Protein AF-0000000065931652 (afdb_homodimer)

Nearest PDB structures (foldseek):
  8pnu-assembly1_H  TM=8.048E-01  e=1.397E-02  Pseudomonas sp. VLB120
  6q58-assembly1_A  TM=4.536E-01  e=4.094E+00  Streptomyces lividans 1326
  6qvh-assembly1_A  TM=4.279E-01  e=5.024E+00  Streptomyces lividans 1326
  8pnu-assembly1_H  TM=8.039E-01  e=1.164E-02  Pseudomonas sp. VLB120

Secondary structure (DSSP, 8-state):
-HHHHHHHHHHHHHHHHHHHHHGGGSSSHHHHHHHHHHHHHHHHHHHHHHHHGGG----HHHHHHHHHHHHHHHHHHHHHHHHHHHHT--TTT-HHHHTT----HHHHHHHHHHHHHHHHHHHHHHHHHHHHHH-/-HHHHHHHHHHHHHHHHHHHHHGGGSSSHHHHHHHHHHHHHHHHHHHHHHHHGGG----HHHHHHHHHHHHHHHHHHHHHHHHHHHHT--TTT-HHHHTT----HHHHHHHHHHHHHHHHHHHHHHHHHHHHHH-

Organism: Ectopseudomonas oleovorans (NCBI:txid301)

Structure (mmCIF, N/CA/C/O backbone):
data_AF-0000000065931652-model_v1
#
loop_
_entity.id
_entity.type
_entity.pdbx_description
1 polymer 'Hydroxylaminobenzene mutase HabA'
#
loop_
_atom_site.group_PDB
_atom_site.id
_atom_site.type_symbol
_atom_site.label_atom_id
_atom_site.label_alt_id
_atom_site.label_comp_id
_atom_site.label_asym_id
_atom_site.label_entity_id
_atom_site.label_seq_id
_atom_site.pdbx_PDB_ins_code
_atom_site.Cartn_x
_atom_site.Cartn_y
_atom_site.Cartn_z
_atom_site.occupancy
_atom_site.B_iso_or_equiv
_atom_site.auth_seq_id
_atom_site.auth_comp_id
_atom_site.auth_asym_id
_atom_site.auth_atom_id
_atom_site.pdbx_PDB_model_num
ATOM 1 N N . MET A 1 1 ? -3.543 -16.953 -14.32 1 95.62 1 MET A N 1
ATOM 2 C CA . MET A 1 1 ? -4.133 -16.328 -13.133 1 95.62 1 MET A CA 1
ATOM 3 C C . MET A 1 1 ? -3.066 -15.633 -12.289 1 95.62 1 MET A C 1
ATOM 5 O O . MET A 1 1 ? -3.271 -14.516 -11.828 1 95.62 1 MET A O 1
ATOM 9 N N . GLN A 1 2 ? -1.923 -16.125 -12.281 1 96.19 2 GLN A N 1
ATOM 10 C CA . GLN A 1 2 ? -0.836 -15.562 -11.484 1 96.19 2 GLN A CA 1
ATOM 11 C C . GLN A 1 2 ? -0.458 -14.172 -11.984 1 96.19 2 GLN A C 1
ATOM 13 O O . GLN A 1 2 ? -0.448 -13.211 -11.211 1 96.19 2 GLN A O 1
ATOM 18 N N . THR A 1 3 ? -0.19 -14.039 -13.242 1 96.94 3 THR A N 1
ATOM 19 C CA . THR A 1 3 ? 0.217 -12.766 -13.828 1 96.94 3 THR A CA 1
ATOM 20 C C . THR A 1 3 ? -0.875 -11.711 -13.648 1 96.94 3 THR A C 1
ATOM 22 O O . THR A 1 3 ? -0.582 -10.539 -13.398 1 96.94 3 THR A O 1
ATOM 25 N N . TYR A 1 4 ? -2.094 -12.172 -13.812 1 98 4 TYR A N 1
ATOM 26 C CA . TYR A 1 4 ? -3.209 -11.25 -13.656 1 98 4 TYR A CA 1
ATOM 27 C C . TYR A 1 4 ? -3.322 -10.766 -12.211 1 98 4 TYR A C 1
ATOM 29 O O . TYR A 1 4 ? -3.709 -9.625 -11.961 1 98 4 TYR A O 1
ATOM 37 N N . LEU A 1 5 ? -2.969 -11.617 -11.305 1 98.56 5 LEU A N 1
ATOM 38 C CA . LEU A 1 5 ? -2.947 -11.211 -9.898 1 98.56 5 LEU A CA 1
ATOM 39 C C . LEU A 1 5 ? -1.841 -10.195 -9.648 1 98.56 5 LEU A C 1
ATOM 41 O O . LEU A 1 5 ? -2.064 -9.18 -8.977 1 98.56 5 LEU A O 1
ATOM 45 N N . PHE A 1 6 ? -0.707 -10.438 -10.234 1 98.5 6 PHE A N 1
ATOM 46 C CA . PHE A 1 6 ? 0.376 -9.461 -10.125 1 98.5 6 PHE A CA 1
ATOM 47 C C . PHE A 1 6 ? -0.05 -8.109 -10.688 1 98.5 6 PHE A C 1
ATOM 49 O O . PHE A 1 6 ? 0.075 -7.086 -10.008 1 98.5 6 PHE A O 1
ATOM 56 N N . ALA A 1 7 ? -0.57 -8.133 -11.852 1 98.44 7 ALA A N 1
ATOM 57 C CA . ALA A 1 7 ? -0.933 -6.902 -12.547 1 98.44 7 ALA A CA 1
ATOM 58 C C . ALA A 1 7 ? -2.057 -6.172 -11.82 1 98.44 7 ALA A C 1
ATOM 60 O O . ALA A 1 7 ? -1.999 -4.953 -11.641 1 98.44 7 ALA A O 1
ATOM 61 N N . SER A 1 8 ? -3.041 -6.914 -11.477 1 98.62 8 SER A N 1
ATOM 62 C CA . SER A 1 8 ? -4.168 -6.316 -10.773 1 98.62 8 SER A CA 1
ATOM 63 C C . SER A 1 8 ? -3.732 -5.715 -9.445 1 98.62 8 SER A C 1
ATOM 65 O O . SER A 1 8 ? -4.258 -4.684 -9.016 1 98.62 8 SER A O 1
ATOM 67 N N . GLY A 1 9 ? -2.83 -6.414 -8.758 1 98.75 9 GLY A N 1
ATOM 68 C CA . GLY A 1 9 ? -2.289 -5.883 -7.512 1 98.75 9 GLY A CA 1
ATOM 69 C C . GLY A 1 9 ? -1.531 -4.582 -7.703 1 98.75 9 GLY A C 1
ATOM 70 O O . GLY A 1 9 ? -1.718 -3.635 -6.938 1 98.75 9 GLY A O 1
ATOM 71 N N . LEU A 1 10 ? -0.736 -4.52 -8.703 1 98.62 10 LEU A N 1
ATOM 72 C CA . LEU A 1 10 ? 0.028 -3.311 -8.992 1 98.62 10 LEU A CA 1
ATOM 73 C C . LEU A 1 10 ? -0.897 -2.166 -9.391 1 98.62 10 LEU A C 1
ATOM 75 O O . LEU A 1 10 ? -0.669 -1.017 -9.008 1 98.62 10 LEU A O 1
ATOM 79 N N . VAL A 1 11 ? -1.901 -2.424 -10.133 1 98.69 11 VAL A N 1
ATOM 80 C CA . VAL A 1 11 ? -2.865 -1.402 -10.531 1 98.69 11 VAL A CA 1
ATOM 81 C C . VAL A 1 11 ? -3.596 -0.873 -9.297 1 98.69 11 VAL A C 1
ATOM 83 O O . VAL A 1 11 ? -3.76 0.34 -9.141 1 98.69 11 VAL A O 1
ATOM 86 N N . LEU A 1 12 ? -4.027 -1.747 -8.453 1 98.69 12 LEU A N 1
ATOM 87 C CA . LEU A 1 12 ? -4.715 -1.325 -7.238 1 98.69 12 LEU A CA 1
ATOM 88 C C . LEU A 1 12 ? -3.797 -0.492 -6.352 1 98.69 12 LEU A C 1
ATOM 90 O O . LEU A 1 12 ? -4.238 0.48 -5.734 1 98.69 12 LEU A O 1
ATOM 94 N N . PHE A 1 13 ? -2.545 -0.921 -6.266 1 98.62 13 PHE A N 1
ATOM 95 C CA . PHE A 1 13 ? -1.548 -0.142 -5.543 1 98.62 13 PHE A CA 1
ATOM 96 C C . PHE A 1 13 ? -1.446 1.269 -6.109 1 98.62 13 PHE A C 1
ATOM 98 O O . PHE A 1 13 ? -1.448 2.246 -5.359 1 98.62 13 PHE A O 1
ATOM 105 N N . LEU A 1 14 ? -1.395 1.414 -7.395 1 98.56 14 LEU A N 1
ATOM 106 C CA . LEU A 1 14 ? -1.324 2.707 -8.07 1 98.56 14 LEU A CA 1
ATOM 107 C C . LEU A 1 14 ? -2.582 3.527 -7.805 1 98.56 14 LEU A C 1
ATOM 109 O O . LEU A 1 14 ? -2.504 4.738 -7.582 1 98.56 14 LEU A O 1
ATOM 113 N N . LEU A 1 15 ? -3.695 2.895 -7.863 1 98.38 15 LEU A N 1
ATOM 114 C CA . LEU A 1 15 ? -4.941 3.582 -7.535 1 98.38 15 LEU A CA 1
ATOM 115 C C . LEU A 1 15 ? -4.918 4.094 -6.098 1 98.38 15 LEU A C 1
ATOM 117 O O . LEU A 1 15 ? -5.414 5.188 -5.816 1 98.38 15 LEU A O 1
ATOM 121 N N . GLY A 1 16 ? -4.387 3.271 -5.227 1 97.56 16 GLY A N 1
ATOM 122 C CA . GLY A 1 1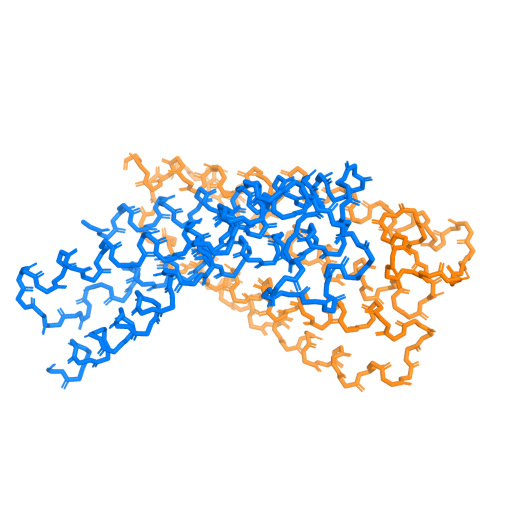6 ? -4.203 3.717 -3.854 1 97.56 16 GLY A CA 1
ATOM 123 C C . GLY A 1 16 ? -3.334 4.957 -3.74 1 97.56 16 GLY A C 1
ATOM 124 O O . GLY A 1 16 ? -3.621 5.852 -2.941 1 97.56 16 GLY A O 1
ATOM 125 N N . LEU A 1 17 ? -2.289 4.988 -4.531 1 97.19 17 LEU A N 1
ATOM 126 C CA . LEU A 1 17 ? -1.427 6.168 -4.539 1 97.19 17 LEU A CA 1
ATOM 127 C C . LEU A 1 17 ? -2.182 7.391 -5.039 1 97.19 17 LEU A C 1
ATOM 129 O O . LEU A 1 17 ? -2.037 8.484 -4.488 1 97.19 17 LEU A O 1
ATOM 133 N N . VAL A 1 18 ? -2.912 7.223 -6.055 1 97.56 18 VAL A N 1
ATOM 134 C CA . VAL A 1 18 ? -3.732 8.312 -6.566 1 97.56 18 VAL A CA 1
ATOM 135 C C . VAL A 1 18 ? -4.695 8.789 -5.484 1 97.56 18 VAL A C 1
ATOM 137 O O . VAL A 1 18 ? -4.875 9.992 -5.289 1 97.56 18 VAL A O 1
ATOM 140 N N . THR A 1 19 ? -5.312 7.871 -4.816 1 96.75 19 THR A N 1
ATOM 141 C CA . THR A 1 19 ? -6.207 8.203 -3.715 1 96.75 19 THR A CA 1
ATOM 142 C C . THR A 1 19 ? -5.496 9.07 -2.68 1 96.75 19 THR A C 1
ATOM 144 O O . THR A 1 19 ? -6.066 10.031 -2.166 1 96.75 19 THR A O 1
ATOM 147 N N . GLY A 1 20 ? -4.266 8.719 -2.361 1 94.12 20 GLY A N 1
ATOM 148 C CA . GLY A 1 20 ? -3.49 9.516 -1.423 1 94.12 20 GLY A CA 1
ATOM 149 C C . GLY A 1 20 ? -3.33 10.961 -1.857 1 94.12 20 GLY A C 1
ATOM 150 O O . GLY A 1 20 ? -3.42 11.875 -1.036 1 94.12 20 GLY A O 1
ATOM 151 N N . LEU A 1 21 ? -3.127 11.18 -3.092 1 94.12 21 LEU A N 1
ATOM 152 C CA . LEU A 1 21 ? -2.975 12.523 -3.637 1 94.12 21 LEU A CA 1
ATOM 153 C C . LEU A 1 21 ? -4.297 13.281 -3.58 1 94.12 21 LEU A C 1
ATOM 155 O O . LEU A 1 21 ? -4.305 14.516 -3.529 1 94.12 21 LEU A O 1
ATOM 159 N N . LEU A 1 22 ? -5.402 12.578 -3.529 1 94.19 22 LEU A N 1
ATOM 160 C CA . LEU A 1 22 ? -6.719 13.203 -3.596 1 94.19 22 LEU A CA 1
ATOM 161 C C . LEU A 1 22 ? -7.266 13.461 -2.197 1 94.19 22 LEU A C 1
ATOM 163 O O . LEU A 1 22 ? -8.32 14.094 -2.045 1 94.19 22 LEU A O 1
ATOM 167 N N . VAL A 1 23 ? -6.57 13.047 -1.193 1 92.5 23 VAL A N 1
ATOM 168 C CA . VAL A 1 23 ? -7.055 13.148 0.179 1 92.5 23 VAL A CA 1
ATOM 169 C C . VAL A 1 23 ? -7.387 14.609 0.504 1 92.5 23 VAL A C 1
ATOM 171 O O . VAL A 1 23 ? -8.477 14.906 1.005 1 92.5 23 VAL A O 1
ATOM 174 N N . PRO A 1 24 ? -6.539 15.617 0.127 1 89.19 24 PRO A N 1
ATOM 175 C CA . PRO A 1 24 ? -6.824 17 0.521 1 89.19 24 PRO A CA 1
ATOM 176 C C . PRO A 1 24 ? -8.07 17.562 -0.151 1 89.19 24 PRO A C 1
ATOM 178 O O . PRO A 1 24 ? -8.664 18.516 0.341 1 89.19 24 PRO A O 1
ATOM 181 N N . VAL A 1 25 ? -8.531 16.969 -1.152 1 91.44 25 VAL A N 1
ATOM 182 C CA . VAL A 1 25 ? -9.664 17.531 -1.873 1 91.44 25 VAL A CA 1
ATOM 183 C C . VAL A 1 25 ? -10.883 16.625 -1.705 1 91.44 25 VAL A C 1
ATOM 185 O O . VAL A 1 25 ? -11.938 16.875 -2.303 1 91.44 25 VAL A O 1
ATOM 188 N N . SER A 1 26 ? -10.797 15.656 -0.94 1 93.88 26 SER A N 1
ATOM 189 C CA . SER A 1 26 ? -11.914 14.758 -0.668 1 93.88 26 SER A CA 1
ATOM 190 C C . SER A 1 26 ? -12.898 15.391 0.312 1 93.88 26 SER A C 1
ATOM 192 O O . SER A 1 26 ? -12.492 16.109 1.226 1 93.88 26 SER A O 1
ATOM 194 N N . LYS A 1 27 ? -14.258 15.156 0.069 1 94.5 27 LYS A N 1
ATOM 195 C CA . LYS A 1 27 ? -15.297 15.641 0.979 1 94.5 27 LYS A CA 1
ATOM 196 C C . LYS A 1 27 ? -15.062 15.133 2.398 1 94.5 27 LYS A C 1
ATOM 198 O O . LYS A 1 27 ? -15.273 15.867 3.367 1 94.5 27 LYS A O 1
ATOM 203 N N . ASN A 1 28 ? -14.703 13.914 2.514 1 93.56 28 ASN A N 1
ATOM 204 C CA . ASN A 1 28 ? -14.312 13.312 3.785 1 93.56 28 ASN A CA 1
ATOM 205 C C . ASN A 1 28 ? -12.859 12.852 3.771 1 93.56 28 ASN A C 1
ATOM 207 O O . ASN A 1 28 ? -12.562 11.734 3.344 1 93.56 28 ASN A O 1
ATOM 211 N N . PRO A 1 29 ? -11.938 13.602 4.25 1 91.44 29 PRO A N 1
ATOM 212 C CA . PRO A 1 29 ? -10.508 13.281 4.172 1 91.44 29 PRO A CA 1
ATOM 213 C C . PRO A 1 29 ? -10.125 12.047 4.988 1 91.44 29 PRO A C 1
ATOM 215 O O . PRO A 1 29 ? -9.195 11.328 4.629 1 91.44 29 PRO A O 1
ATOM 218 N N . ARG A 1 30 ? -10.781 11.812 6.078 1 89.38 30 ARG A N 1
ATOM 219 C CA . ARG A 1 30 ? -10.5 10.625 6.883 1 89.38 30 ARG A CA 1
ATOM 220 C C . ARG A 1 30 ? -10.758 9.352 6.082 1 89.38 30 ARG A C 1
ATOM 222 O O . ARG A 1 30 ? -9.945 8.43 6.109 1 89.38 30 ARG A O 1
ATOM 229 N N . MET A 1 31 ? -11.867 9.375 5.418 1 92 31 MET A N 1
ATOM 230 C CA . MET A 1 31 ? -12.172 8.242 4.551 1 92 31 MET A CA 1
ATOM 231 C C . MET A 1 31 ? -11.188 8.172 3.385 1 92 31 MET A C 1
ATOM 233 O O . MET A 1 31 ? -10.867 7.086 2.898 1 92 31 MET A O 1
ATOM 237 N N . GLY A 1 32 ? -10.727 9.305 2.93 1 93.88 32 GLY A N 1
ATOM 238 C CA . GLY A 1 32 ? -9.695 9.328 1.904 1 93.88 32 GLY A CA 1
ATOM 239 C C . GLY A 1 32 ? -8.43 8.609 2.32 1 93.88 32 GLY A C 1
ATOM 240 O O . GLY A 1 32 ? -7.879 7.812 1.555 1 93.88 32 GLY A O 1
ATOM 241 N N . VAL A 1 33 ? -8.008 8.938 3.52 1 91 33 VAL A N 1
ATOM 242 C CA . VAL A 1 33 ? -6.824 8.273 4.055 1 91 33 VAL A CA 1
ATOM 243 C C . VAL A 1 33 ? -7.082 6.77 4.152 1 91 33 VAL A C 1
ATOM 245 O O . VAL A 1 33 ? -6.227 5.961 3.781 1 91 33 VAL A O 1
ATOM 248 N N . ALA A 1 34 ? -8.227 6.41 4.648 1 92 34 ALA A N 1
ATOM 249 C CA . ALA A 1 34 ? -8.594 5 4.719 1 92 34 ALA A CA 1
ATOM 250 C C . ALA A 1 34 ? -8.547 4.352 3.338 1 92 34 ALA A C 1
ATOM 252 O O . ALA A 1 34 ? -8.055 3.23 3.188 1 92 34 ALA A O 1
ATOM 253 N N . GLY A 1 35 ? -9.109 5.059 2.361 1 94.81 35 GLY A N 1
ATOM 254 C CA . GLY A 1 35 ? -9.062 4.562 0.995 1 94.81 35 GLY A CA 1
ATOM 255 C C . GLY A 1 35 ? -7.645 4.383 0.478 1 94.81 35 GLY A C 1
ATOM 256 O O . GLY A 1 35 ? -7.348 3.395 -0.198 1 94.81 35 GLY A O 1
ATOM 257 N N . HIS A 1 36 ? -6.812 5.328 0.662 1 95.19 36 HIS A N 1
ATOM 258 C CA . HIS A 1 36 ? -5.402 5.207 0.317 1 95.19 36 HIS A CA 1
ATOM 259 C C . HIS A 1 36 ? -4.785 3.959 0.939 1 95.19 36 HIS A C 1
ATOM 261 O O . HIS A 1 36 ? -4.152 3.162 0.245 1 95.19 36 HIS A O 1
ATOM 267 N N . LEU A 1 37 ? -5.016 3.727 2.209 1 92.94 37 LEU A N 1
ATOM 268 C CA . LEU A 1 37 ? -4.48 2.574 2.924 1 92.94 37 LEU A CA 1
ATOM 269 C C . LEU A 1 37 ? -5.023 1.272 2.344 1 92.94 37 LEU A C 1
ATOM 271 O O . LEU A 1 37 ? -4.312 0.266 2.291 1 92.94 37 LEU A O 1
ATOM 275 N N . GLN A 1 38 ? -6.285 1.304 2.012 1 94.12 38 GLN A N 1
ATOM 276 C CA . GLN A 1 38 ? -6.844 0.108 1.388 1 94.12 38 GLN A CA 1
ATOM 277 C C . GLN A 1 38 ? -6.094 -0.243 0.105 1 94.12 38 GLN A C 1
ATOM 279 O O . GLN A 1 38 ? -5.789 -1.412 -0.142 1 94.12 38 GLN A O 1
ATOM 284 N N . GLY A 1 39 ? -5.82 0.725 -0.728 1 96.5 39 GLY A N 1
ATOM 285 C CA . GLY A 1 39 ? -5.02 0.46 -1.915 1 96.5 39 GLY A CA 1
ATOM 286 C C . GLY A 1 39 ? -3.629 -0.049 -1.597 1 96.5 39 GLY A C 1
ATOM 287 O O . GLY A 1 39 ? -3.133 -0.97 -2.25 1 96.5 39 GLY A O 1
ATOM 288 N N . MET A 1 40 ? -3.043 0.486 -0.586 1 95.56 40 MET A N 1
ATOM 289 C CA . MET A 1 40 ? -1.665 0.17 -0.219 1 95.56 40 MET A CA 1
ATOM 290 C C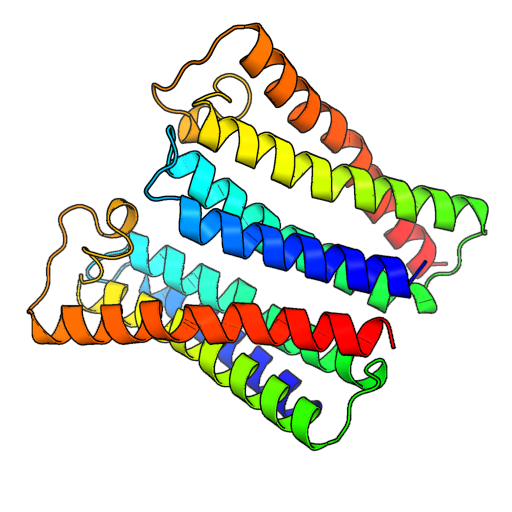 . MET A 1 40 ? -1.574 -1.219 0.405 1 95.56 40 MET A C 1
ATOM 292 O O . MET A 1 40 ? -0.505 -1.832 0.411 1 95.56 40 MET A O 1
ATOM 296 N N . THR A 1 41 ? -2.656 -1.699 0.916 1 95.69 41 THR A N 1
ATOM 297 C CA . THR A 1 41 ? -2.615 -3.002 1.571 1 95.69 41 THR A CA 1
ATOM 298 C C . THR A 1 41 ? -3.215 -4.078 0.672 1 95.69 41 THR A C 1
ATOM 300 O O . THR A 1 41 ? -2.664 -5.176 0.553 1 95.69 41 THR A O 1
ATOM 303 N N . ASN A 1 42 ? -4.312 -3.732 0.001 1 97.81 42 ASN A N 1
ATOM 304 C CA . ASN A 1 42 ? -4.977 -4.719 -0.842 1 97.81 42 ASN A CA 1
ATOM 305 C C . ASN A 1 42 ? -4.184 -4.988 -2.119 1 97.81 42 ASN A C 1
ATOM 307 O O . ASN A 1 42 ? -4.211 -6.102 -2.648 1 97.81 42 ASN A O 1
ATOM 311 N N . GLY A 1 43 ? -3.564 -4.004 -2.684 1 98.06 43 GLY A N 1
ATOM 312 C CA . GLY A 1 43 ? -2.699 -4.223 -3.832 1 98.06 43 GLY A CA 1
ATOM 313 C C . GLY A 1 43 ? -1.635 -5.273 -3.584 1 98.06 43 GLY A C 1
ATOM 314 O O . GLY A 1 43 ? -1.622 -6.32 -4.238 1 98.06 43 GLY A O 1
ATOM 315 N N . PRO A 1 44 ? -0.772 -5.027 -2.604 1 97.94 44 PRO A N 1
ATOM 316 C CA . PRO A 1 44 ? 0.249 -6.016 -2.248 1 97.94 44 PRO A CA 1
ATOM 317 C C . PRO A 1 44 ? -0.346 -7.371 -1.875 1 97.94 44 PRO A C 1
ATOM 319 O O . PRO A 1 44 ? 0.26 -8.414 -2.145 1 97.94 44 PRO A O 1
ATOM 322 N N . LEU A 1 45 ? -1.511 -7.414 -1.204 1 97.19 45 LEU A N 1
ATOM 323 C CA . LEU A 1 45 ? -2.154 -8.688 -0.91 1 97.19 45 LEU A CA 1
ATOM 324 C C . LEU A 1 45 ? -2.371 -9.492 -2.186 1 97.19 45 LEU A C 1
ATOM 326 O O . LEU A 1 45 ? -2.121 -10.703 -2.213 1 97.19 45 LEU A O 1
ATOM 330 N N . LEU A 1 46 ? -2.832 -8.859 -3.234 1 98.62 46 LEU A N 1
ATOM 331 C CA . LEU A 1 46 ? -3.037 -9.539 -4.508 1 98.62 46 LEU A CA 1
ATOM 332 C C . LEU A 1 46 ? -1.716 -10.055 -5.066 1 98.62 46 LEU A C 1
ATOM 334 O O . LEU A 1 46 ? -1.656 -11.164 -5.609 1 98.62 46 LEU A O 1
ATOM 338 N N . ILE A 1 47 ? -0.688 -9.281 -4.969 1 98.5 47 ILE A N 1
ATOM 339 C CA . ILE A 1 47 ? 0.623 -9.711 -5.441 1 98.5 47 ILE A CA 1
ATOM 340 C C . ILE A 1 47 ? 1.086 -10.93 -4.645 1 98.5 47 ILE A C 1
ATOM 342 O O . ILE A 1 47 ? 1.585 -11.906 -5.215 1 98.5 47 ILE A O 1
ATOM 346 N N . ILE A 1 48 ? 0.902 -10.938 -3.361 1 97.94 48 ILE A N 1
ATOM 347 C CA . ILE A 1 48 ? 1.269 -12.047 -2.494 1 97.94 48 ILE A CA 1
ATOM 348 C C . ILE A 1 48 ? 0.484 -13.297 -2.898 1 97.94 48 ILE A C 1
ATOM 350 O O . ILE A 1 48 ? 1.043 -14.391 -2.967 1 97.94 48 ILE A O 1
ATOM 354 N N . ALA A 1 49 ? -0.764 -13.086 -3.096 1 98 49 ALA A N 1
ATOM 355 C CA . ALA A 1 49 ? -1.569 -14.219 -3.553 1 98 49 ALA A CA 1
ATOM 356 C C . ALA A 1 49 ? -1.014 -14.797 -4.852 1 98 49 ALA A C 1
ATOM 358 O O . ALA A 1 49 ? -0.985 -16.016 -5.027 1 98 49 ALA A O 1
ATOM 359 N N . GLY A 1 50 ? -0.649 -13.93 -5.777 1 98 50 GLY A N 1
ATOM 360 C CA . GLY A 1 50 ? 0.013 -14.398 -6.984 1 98 50 GLY A CA 1
ATOM 361 C C . GLY A 1 50 ? 1.286 -15.18 -6.699 1 98 50 GLY A C 1
ATOM 362 O O . GLY A 1 50 ? 1.542 -16.203 -7.324 1 98 50 GLY A O 1
ATOM 363 N N . LEU A 1 51 ? 2.084 -14.711 -5.832 1 97.19 51 LEU A N 1
ATOM 364 C CA . LEU A 1 51 ? 3.336 -15.367 -5.473 1 97.19 51 LEU A CA 1
ATOM 365 C C . LEU A 1 51 ? 3.072 -16.719 -4.82 1 97.19 51 LEU A C 1
ATOM 367 O O . LEU A 1 51 ? 3.877 -17.641 -4.953 1 97.19 51 LEU A O 1
ATOM 371 N N . LEU A 1 52 ? 2.008 -16.906 -4.164 1 96.38 52 LEU A N 1
ATOM 372 C CA . LEU A 1 52 ? 1.624 -18.156 -3.518 1 96.38 52 LEU A CA 1
ATOM 373 C C . LEU A 1 52 ? 1.097 -19.156 -4.543 1 96.38 52 LEU A C 1
ATOM 375 O O . LEU A 1 52 ? 1.03 -20.359 -4.266 1 96.38 52 LEU A O 1
ATOM 379 N N . TRP A 1 53 ? 0.737 -18.672 -5.637 1 96.81 53 TRP A N 1
ATOM 380 C CA . TRP A 1 53 ? -0.066 -19.422 -6.59 1 96.81 53 TRP A CA 1
ATOM 381 C C . TRP A 1 53 ? 0.631 -20.719 -6.977 1 96.81 53 TRP A C 1
ATOM 383 O O . TRP A 1 53 ? 0 -21.781 -7.027 1 96.81 53 TRP A O 1
ATOM 393 N N . PRO A 1 54 ? 1.982 -20.719 -7.215 1 95.69 54 PRO A N 1
ATOM 394 C CA . PRO A 1 54 ? 2.662 -21.953 -7.598 1 95.69 54 PRO A CA 1
ATOM 395 C C . PRO A 1 54 ? 2.682 -22.984 -6.477 1 95.69 54 PRO A C 1
ATOM 397 O O . PRO A 1 54 ? 2.979 -24.156 -6.715 1 95.69 54 PRO A O 1
ATOM 400 N N . TYR A 1 55 ? 2.352 -22.641 -5.344 1 95.88 55 TYR A N 1
ATOM 401 C CA . TYR A 1 55 ? 2.422 -23.547 -4.203 1 95.88 55 TYR A CA 1
ATOM 402 C C . TYR A 1 55 ? 1.056 -24.141 -3.898 1 95.88 55 TYR A C 1
ATOM 404 O O . TYR A 1 55 ? 0.923 -24.969 -2.996 1 95.88 55 TYR A O 1
ATOM 412 N N . LEU A 1 56 ? 0.071 -23.75 -4.652 1 95.5 56 LEU A N 1
ATOM 413 C CA . LEU A 1 56 ? -1.295 -24.172 -4.367 1 95.5 56 LEU A CA 1
ATOM 414 C C . LEU A 1 56 ? -1.6 -25.516 -5.039 1 95.5 56 LEU A C 1
ATOM 416 O O . LEU A 1 56 ? -1.311 -25.688 -6.227 1 95.5 56 LEU A O 1
ATOM 420 N N . GLU A 1 57 ? -2.078 -26.422 -4.254 1 97.5 57 GLU A N 1
ATOM 421 C CA . GLU A 1 57 ? -2.637 -27.656 -4.781 1 97.5 57 GLU A CA 1
ATOM 422 C C . GLU A 1 57 ? -4.16 -27.641 -4.738 1 97.5 57 GLU A C 1
ATOM 424 O O . GLU A 1 57 ? -4.77 -28.219 -3.828 1 97.5 57 GLU A O 1
ATOM 429 N N . LEU A 1 58 ? -4.758 -27.047 -5.738 1 96.25 58 LEU A N 1
ATOM 430 C CA . LEU A 1 58 ? -6.203 -26.875 -5.867 1 96.25 58 LEU A CA 1
ATOM 431 C C . LEU A 1 58 ? -6.672 -27.266 -7.266 1 96.25 58 LEU A C 1
ATOM 433 O O . LEU A 1 58 ? -5.977 -27 -8.25 1 96.25 58 LEU A O 1
ATOM 437 N N . PRO A 1 59 ? -7.887 -27.922 -7.316 1 97.06 59 PRO A N 1
ATOM 438 C CA . PRO A 1 59 ? -8.461 -28.109 -8.648 1 97.06 59 PRO A CA 1
ATOM 439 C C . PRO A 1 59 ? -8.734 -26.797 -9.367 1 97.06 59 PRO A C 1
ATOM 441 O O . PRO A 1 59 ? -8.859 -25.75 -8.719 1 97.06 59 PRO A O 1
ATOM 444 N N . ASP A 1 60 ? -8.812 -26.812 -10.68 1 96.62 60 ASP A N 1
ATOM 445 C CA . ASP A 1 60 ? -8.953 -25.641 -11.531 1 96.62 60 ASP A CA 1
ATOM 446 C C . ASP A 1 60 ? -10.141 -24.781 -11.102 1 96.62 60 ASP A C 1
ATOM 448 O O . ASP A 1 60 ? -10.055 -23.547 -11.086 1 96.62 60 ASP A O 1
ATOM 452 N N . ALA A 1 61 ? -11.18 -25.422 -10.766 1 97.44 61 ALA A N 1
ATOM 453 C CA . ALA A 1 61 ? -12.398 -24.703 -10.406 1 97.44 61 ALA A CA 1
ATOM 454 C C . ALA A 1 61 ? -12.18 -23.859 -9.156 1 97.44 61 ALA A C 1
ATOM 456 O O . ALA A 1 61 ? -12.656 -22.719 -9.078 1 97.44 61 ALA A O 1
ATOM 457 N N . TRP A 1 62 ? -11.492 -24.375 -8.211 1 97.31 62 TRP A N 1
ATOM 458 C CA . TRP A 1 62 ? -11.234 -23.656 -6.973 1 97.31 62 TRP A CA 1
ATOM 459 C C . TRP A 1 62 ? -10.203 -22.547 -7.188 1 97.31 62 TRP A C 1
ATOM 461 O O . TRP A 1 62 ? -10.25 -21.5 -6.531 1 97.31 62 TRP A O 1
ATOM 471 N N . GLN A 1 63 ? -9.289 -22.75 -8.055 1 97.69 63 GLN A N 1
ATOM 472 C CA . GLN A 1 63 ? -8.359 -21.688 -8.414 1 97.69 63 GLN A CA 1
ATOM 473 C C . GLN A 1 63 ? -9.086 -20.5 -9.047 1 97.69 63 GLN A C 1
ATOM 475 O O . GLN A 1 63 ? -8.828 -19.344 -8.695 1 97.69 63 GLN A O 1
ATOM 480 N N . LEU A 1 64 ? -9.938 -20.828 -9.945 1 98.19 64 LEU A N 1
ATOM 481 C CA . LEU A 1 64 ? -10.719 -19.781 -10.602 1 98.19 64 LEU A CA 1
ATOM 482 C C . LEU A 1 64 ? -11.578 -19.031 -9.594 1 98.19 64 LEU A C 1
ATOM 484 O O . LEU A 1 64 ? -11.672 -17.797 -9.648 1 98.19 64 LEU A O 1
ATOM 488 N N . ALA A 1 65 ? -12.234 -19.75 -8.742 1 98.38 65 ALA A N 1
ATOM 489 C CA . ALA A 1 65 ? -13.062 -19.125 -7.711 1 98.38 65 ALA A CA 1
ATOM 490 C C . ALA A 1 65 ? -12.227 -18.203 -6.828 1 98.38 65 ALA A C 1
ATOM 492 O O . ALA A 1 65 ? -12.625 -17.062 -6.566 1 98.38 65 ALA A O 1
ATOM 493 N N . THR A 1 66 ? -11.133 -18.703 -6.355 1 98.56 66 THR A N 1
ATOM 494 C CA . THR A 1 66 ? -10.258 -17.922 -5.48 1 98.56 66 THR A CA 1
ATOM 495 C C . THR A 1 66 ? -9.781 -16.656 -6.184 1 98.56 66 THR A C 1
ATOM 497 O O . THR A 1 66 ? -9.766 -15.578 -5.59 1 98.56 66 THR A O 1
ATOM 500 N N . PHE A 1 67 ? -9.445 -16.781 -7.453 1 98.62 67 PHE A N 1
ATOM 501 C CA . PHE A 1 67 ? -9.008 -15.648 -8.266 1 98.62 67 PHE A CA 1
ATOM 502 C C . PHE A 1 67 ? -10.07 -14.555 -8.273 1 98.62 67 PHE A C 1
ATOM 504 O O . PHE A 1 67 ? -9.789 -13.406 -7.934 1 98.62 67 PHE A O 1
ATOM 511 N N . TRP A 1 68 ? -11.273 -14.883 -8.547 1 98.69 68 TRP A N 1
ATOM 512 C CA . TRP A 1 68 ? -12.336 -13.891 -8.695 1 98.69 68 TRP A CA 1
ATOM 513 C C . TRP A 1 68 ? -12.766 -13.344 -7.336 1 98.69 68 TRP A C 1
ATOM 515 O O . TRP A 1 68 ? -13.141 -12.172 -7.219 1 98.69 68 TRP A O 1
ATOM 525 N N . LEU A 1 69 ? -12.781 -14.156 -6.344 1 98.75 69 LEU A N 1
ATOM 526 C CA . LEU A 1 69 ? -13.086 -13.688 -4.996 1 98.75 69 LEU A CA 1
ATOM 527 C C . LEU A 1 69 ? -12.078 -12.641 -4.543 1 98.75 69 LEU A C 1
ATOM 529 O O . LEU A 1 69 ? -12.453 -11.617 -3.965 1 98.75 69 LEU A O 1
ATOM 533 N N . LEU A 1 70 ? -10.82 -12.922 -4.824 1 98.81 70 LEU A N 1
ATOM 534 C CA . LEU A 1 70 ? -9.766 -11.984 -4.449 1 98.81 70 LEU A CA 1
ATOM 535 C C . LEU A 1 70 ? -9.906 -10.68 -5.219 1 98.81 70 LEU A C 1
ATOM 537 O O . LEU A 1 70 ? -9.852 -9.594 -4.625 1 98.81 70 LEU A O 1
ATOM 541 N N . ILE A 1 71 ? -10.086 -10.742 -6.551 1 98.81 71 ILE A N 1
ATOM 542 C CA . ILE A 1 71 ? -10.227 -9.547 -7.383 1 98.81 71 ILE A CA 1
ATOM 543 C C . ILE A 1 71 ? -11.43 -8.734 -6.914 1 98.81 71 ILE A C 1
ATOM 545 O O . ILE A 1 71 ? -11.305 -7.539 -6.625 1 98.81 71 ILE A O 1
ATOM 549 N N . TYR A 1 72 ? -12.547 -9.328 -6.789 1 98.69 72 TYR A N 1
ATOM 550 C CA . TYR A 1 72 ? -13.758 -8.625 -6.383 1 98.69 72 TYR A CA 1
ATOM 551 C C . TYR A 1 72 ? -13.594 -8.031 -4.988 1 98.69 72 TYR A C 1
ATOM 553 O O . TYR A 1 72 ? -13.867 -6.848 -4.773 1 98.69 72 TYR A O 1
ATOM 561 N N . GLY A 1 73 ? -13.227 -8.82 -4.027 1 98.56 73 GLY A N 1
ATOM 562 C CA . GLY A 1 73 ? -13.141 -8.375 -2.645 1 98.56 73 GLY A CA 1
ATOM 563 C C . GLY A 1 73 ? -12.211 -7.188 -2.459 1 98.56 73 GLY A C 1
ATOM 564 O O . GLY A 1 73 ? -12.586 -6.195 -1.83 1 98.56 73 GLY A O 1
ATOM 565 N N . THR A 1 74 ? -11.023 -7.262 -3.035 1 98.5 74 THR A N 1
ATOM 566 C CA . THR A 1 74 ? -10.016 -6.227 -2.828 1 98.5 74 THR A CA 1
ATOM 567 C C . THR A 1 74 ? -10.406 -4.941 -3.559 1 98.5 74 THR A C 1
ATOM 569 O O . THR A 1 74 ? -10.297 -3.848 -3.002 1 98.5 74 THR A O 1
ATOM 572 N N . TYR A 1 75 ? -10.914 -5 -4.75 1 98.75 75 TYR A N 1
ATOM 573 C CA . TYR A 1 75 ? -11.297 -3.811 -5.508 1 98.75 75 TYR A CA 1
ATOM 574 C C . TYR A 1 75 ? -12.586 -3.203 -4.961 1 98.75 75 TYR A C 1
ATOM 576 O O . TYR A 1 75 ? -12.742 -1.981 -4.953 1 98.75 75 TYR A O 1
ATOM 584 N N . ALA A 1 76 ? -13.523 -4.02 -4.562 1 98.38 76 ALA A N 1
ATOM 585 C CA . ALA A 1 76 ? -14.742 -3.506 -3.941 1 98.38 76 ALA A CA 1
ATOM 586 C C . ALA A 1 76 ? -14.43 -2.754 -2.652 1 98.38 76 ALA A C 1
ATOM 588 O O . ALA A 1 76 ? -15.039 -1.726 -2.357 1 98.38 76 ALA A O 1
ATOM 589 N N . ASN A 1 77 ? -13.555 -3.303 -1.897 1 97.94 77 ASN A N 1
ATOM 590 C CA . ASN A 1 77 ? -13.141 -2.65 -0.659 1 97.94 77 ASN A CA 1
ATOM 591 C C . ASN A 1 77 ? -12.586 -1.255 -0.919 1 97.94 77 ASN A C 1
ATOM 593 O O . ASN A 1 77 ? -13.102 -0.267 -0.392 1 97.94 77 ASN A O 1
ATOM 597 N N . TRP A 1 78 ? -11.578 -1.166 -1.752 1 98.12 78 TRP A N 1
ATOM 598 C CA . TRP A 1 78 ? -11 0.128 -2.092 1 98.12 78 TRP A CA 1
ATOM 599 C C . TRP A 1 78 ? -12.047 1.053 -2.703 1 98.12 78 TRP A C 1
ATOM 601 O O . TRP A 1 78 ? -12.156 2.219 -2.314 1 98.12 78 TRP A O 1
ATOM 611 N N . LEU A 1 79 ? -12.812 0.607 -3.682 1 98.31 79 LEU A N 1
ATOM 612 C CA . LEU A 1 79 ? -13.797 1.432 -4.375 1 98.31 79 LEU A CA 1
ATOM 613 C C . LEU A 1 79 ? -14.844 1.959 -3.406 1 98.31 79 LEU A C 1
ATOM 615 O O . LEU A 1 79 ? -15.227 3.129 -3.477 1 98.31 79 LEU A O 1
ATOM 619 N N . GLY A 1 80 ? -15.398 1.111 -2.564 1 97.44 80 GLY A N 1
ATOM 620 C CA . GLY A 1 80 ? -16.375 1.547 -1.575 1 97.44 80 GLY A CA 1
ATOM 621 C C . GLY A 1 80 ? -15.859 2.666 -0.689 1 97.44 80 GLY A C 1
ATOM 622 O O . GLY A 1 80 ? -16.531 3.68 -0.506 1 97.44 80 GLY A O 1
ATOM 623 N N . VAL A 1 81 ? -14.672 2.477 -0.173 1 96.62 81 VAL A N 1
ATOM 624 C CA . VAL A 1 81 ? -14.078 3.459 0.729 1 96.62 81 VAL A CA 1
ATOM 625 C C . VAL A 1 81 ? -13.734 4.73 -0.044 1 96.62 81 VAL A C 1
ATOM 627 O O . VAL A 1 81 ? -13.93 5.84 0.458 1 96.62 81 VAL A O 1
ATOM 630 N N . GLN A 1 82 ? -13.234 4.562 -1.257 1 97.19 82 GLN A N 1
ATOM 631 C CA . GLN A 1 82 ? -12.922 5.711 -2.1 1 97.19 82 GLN A CA 1
ATOM 632 C C . GLN A 1 82 ? -14.172 6.527 -2.406 1 97.19 82 GLN A C 1
ATOM 634 O O . GLN A 1 82 ? -14.148 7.758 -2.352 1 97.19 82 GLN A O 1
ATOM 639 N N . LEU A 1 83 ? -15.234 5.883 -2.732 1 97.56 83 LEU A N 1
ATOM 640 C CA . LEU A 1 83 ? -16.484 6.578 -2.994 1 97.56 83 LEU A CA 1
ATOM 641 C C . LEU A 1 83 ? -17 7.27 -1.734 1 97.56 83 LEU A C 1
ATOM 643 O O . LEU A 1 83 ? -17.547 8.375 -1.803 1 97.56 83 LEU A O 1
ATOM 647 N N . ALA A 1 84 ? -16.875 6.613 -0.616 1 96.44 84 ALA A N 1
ATOM 648 C CA . ALA A 1 84 ? -17.25 7.23 0.654 1 96.44 84 ALA A CA 1
ATOM 649 C C . ALA A 1 84 ? -16.469 8.516 0.893 1 96.44 84 ALA A C 1
ATOM 651 O O . ALA A 1 84 ? -17.031 9.516 1.359 1 96.44 84 ALA A O 1
ATOM 652 N N . ALA A 1 85 ? -15.234 8.5 0.579 1 95.94 85 ALA A N 1
ATOM 653 C CA . ALA A 1 85 ? -14.383 9.68 0.731 1 95.94 85 ALA A CA 1
ATOM 654 C C . ALA A 1 85 ? -14.859 10.812 -0.176 1 95.94 85 ALA A C 1
ATOM 656 O O . ALA A 1 85 ? -14.945 11.961 0.254 1 95.94 85 ALA A O 1
ATOM 657 N N . LEU A 1 86 ? -15.156 10.531 -1.414 1 96.94 86 LEU A N 1
ATOM 658 C CA . LEU A 1 86 ? -15.516 11.539 -2.406 1 96.94 86 LEU A CA 1
ATOM 659 C C . LEU A 1 86 ? -16.922 12.078 -2.141 1 96.94 86 LEU A C 1
ATOM 661 O O . LEU A 1 86 ? -17.172 13.266 -2.346 1 96.94 86 LEU A O 1
ATOM 665 N N . TRP A 1 87 ? -17.797 11.242 -1.676 1 96.5 87 TRP A N 1
ATOM 666 C CA . TRP A 1 87 ? -19.203 11.602 -1.55 1 96.5 87 TRP A CA 1
ATOM 667 C C . TRP A 1 87 ? -19.531 12.031 -0.123 1 96.5 87 TRP A C 1
ATOM 669 O O . TRP A 1 87 ? -20.625 12.562 0.141 1 96.5 87 TRP A O 1
ATOM 679 N N . GLY A 1 88 ? -18.594 11.82 0.736 1 95.19 88 GLY A N 1
ATOM 680 C CA . GLY A 1 88 ? -18.906 12.031 2.141 1 95.19 88 GLY A CA 1
ATOM 681 C C . GLY A 1 88 ? -19.906 11.031 2.684 1 95.19 88 GLY A C 1
ATOM 682 O O . GLY A 1 88 ? -20.781 11.383 3.484 1 95.19 88 GLY A O 1
ATOM 683 N N . ALA A 1 89 ? -19.844 9.898 2.229 1 94 89 ALA A N 1
ATOM 684 C CA . ALA A 1 89 ? -20.75 8.828 2.623 1 94 89 ALA A CA 1
ATOM 685 C C . ALA A 1 89 ? -20.062 7.848 3.568 1 94 89 ALA A C 1
ATOM 687 O O . ALA A 1 89 ? -18.969 8.117 4.066 1 94 89 ALA A O 1
ATOM 688 N N . GLY A 1 90 ? -20.781 6.82 4.016 1 90 90 GLY A N 1
ATOM 689 C CA . GLY A 1 90 ? -20.188 5.758 4.812 1 90 90 GLY A CA 1
ATOM 690 C C . GLY A 1 90 ? -20.625 5.793 6.27 1 90 90 GLY A C 1
ATOM 691 O O . GLY A 1 90 ? -20.016 5.129 7.113 1 90 90 GLY A O 1
ATOM 692 N N . ALA A 1 91 ? -21.578 6.457 6.527 1 84.75 91 ALA A N 1
ATOM 693 C CA . ALA A 1 91 ? -22.016 6.68 7.902 1 84.75 91 ALA A CA 1
ATOM 694 C C . ALA A 1 91 ? -22.438 5.367 8.562 1 84.75 91 ALA A C 1
ATOM 696 O O . ALA A 1 91 ? -22.234 5.172 9.758 1 84.75 91 ALA A O 1
ATOM 697 N N . LYS A 1 92 ? -22.875 4.531 7.852 1 84 92 LYS A N 1
ATOM 698 C CA . LYS A 1 92 ? -23.422 3.299 8.406 1 84 92 LYS A CA 1
ATOM 699 C C . LYS A 1 92 ? -22.312 2.324 8.781 1 84 92 LYS A C 1
ATOM 701 O O . LYS A 1 92 ? -22.297 1.778 9.883 1 84 92 LYS A O 1
ATOM 706 N N . LEU A 1 93 ? -21.375 2.166 7.938 1 81.81 93 LEU A N 1
ATOM 707 C CA . LEU A 1 93 ? -20.406 1.094 8.141 1 81.81 93 LEU A CA 1
ATOM 708 C C . LEU A 1 93 ? -19.094 1.647 8.672 1 81.81 93 LEU A C 1
ATOM 710 O O . LEU A 1 93 ? -18.266 0.898 9.195 1 81.81 93 LEU A O 1
ATOM 714 N N . ALA A 1 94 ? -18.844 2.902 8.594 1 81.5 94 ALA A N 1
ATOM 715 C CA . ALA A 1 94 ? -17.625 3.516 9.102 1 81.5 94 ALA A CA 1
ATOM 716 C C . ALA A 1 94 ? -17.922 4.824 9.828 1 81.5 94 ALA A C 1
ATOM 718 O O . ALA A 1 94 ? -17.406 5.879 9.453 1 81.5 94 ALA A O 1
ATOM 719 N N . PRO A 1 95 ? -18.641 4.691 10.844 1 77.75 95 PRO A N 1
ATOM 720 C CA . PRO A 1 95 ? -19.125 5.922 11.469 1 77.75 95 PRO A CA 1
ATOM 721 C C . PRO A 1 95 ? -18 6.793 12.023 1 77.75 95 PRO A C 1
ATOM 723 O O . PRO A 1 95 ? -18.109 8.023 12 1 77.75 95 PRO A O 1
ATOM 726 N N . ILE A 1 96 ? -16.969 6.273 12.57 1 72.75 96 ILE A N 1
ATOM 727 C CA . ILE A 1 96 ? -15.852 7.031 13.117 1 72.75 96 ILE A CA 1
ATOM 728 C C . ILE A 1 96 ? -15.141 7.781 11.992 1 72.75 96 ILE A C 1
ATOM 730 O O . ILE A 1 96 ? -14.836 8.969 12.125 1 72.75 96 ILE A O 1
ATOM 734 N N . ALA A 1 97 ? -14.945 7.129 10.938 1 75.81 97 ALA A N 1
ATOM 735 C CA . ALA A 1 97 ? -14.273 7.754 9.805 1 75.81 97 ALA A CA 1
ATOM 736 C C . ALA A 1 97 ? -15.195 8.719 9.078 1 75.81 97 ALA A C 1
ATOM 738 O O . ALA A 1 97 ? -14.75 9.734 8.539 1 75.81 97 ALA A O 1
ATOM 739 N N . ALA A 1 98 ? -16.438 8.375 9.125 1 80.19 98 ALA A N 1
ATOM 740 C CA . ALA A 1 98 ? -17.406 9.242 8.445 1 80.19 98 ALA A CA 1
ATOM 741 C C . ALA A 1 98 ? -17.625 10.531 9.234 1 80.19 98 ALA A C 1
ATOM 743 O O . ALA A 1 98 ? -17.859 11.594 8.656 1 80.19 98 ALA A O 1
ATOM 744 N N . GLY A 1 99 ? -17.547 10.367 10.531 1 80.44 99 GLY A N 1
ATOM 745 C CA . GLY A 1 99 ? -17.781 11.539 11.352 1 80.44 99 GLY A CA 1
ATOM 746 C C . GLY A 1 99 ? -19.172 12.133 11.148 1 80.44 99 GLY A C 1
ATOM 747 O O . GLY A 1 99 ? -20.172 11.422 11.25 1 80.44 99 GLY A O 1
ATOM 748 N N . GLU A 1 100 ? -19.188 13.43 10.742 1 84.94 100 GLU A N 1
ATOM 749 C CA . GLU A 1 100 ? -20.438 14.148 10.57 1 84.94 100 GLU A CA 1
ATOM 750 C C . GLU A 1 100 ? -20.891 14.133 9.117 1 84.94 100 GLU A C 1
ATOM 752 O O . GLU A 1 100 ? -21.953 14.656 8.781 1 84.94 100 GLU A O 1
ATOM 757 N N . HIS A 1 101 ? -20.156 13.547 8.266 1 87.88 101 HIS A N 1
ATOM 758 C CA . HIS A 1 101 ? -20.469 13.539 6.84 1 87.88 101 HIS A CA 1
ATOM 759 C C . HIS A 1 101 ? -21.625 12.602 6.531 1 87.88 101 HIS A C 1
ATOM 761 O O . HIS A 1 101 ? -21.656 11.469 7.027 1 87.88 101 HIS A O 1
ATOM 767 N N . ARG A 1 102 ? -22.594 13.125 5.805 1 88.44 102 ARG A N 1
ATOM 768 C CA . ARG A 1 102 ? -23.719 12.352 5.293 1 88.44 102 ARG A CA 1
ATOM 769 C C . ARG A 1 102 ? -23.969 12.656 3.822 1 88.44 102 ARG A C 1
ATOM 771 O O . ARG A 1 102 ? -23.703 13.773 3.361 1 88.44 102 ARG A O 1
ATOM 778 N N . SER A 1 103 ? -24.328 11.609 3.113 1 94.31 103 SER A N 1
ATOM 779 C CA . SER A 1 103 ? -24.609 11.781 1.694 1 94.31 103 SER A CA 1
ATOM 780 C C . SER A 1 103 ? -26.047 11.359 1.367 1 94.31 103 SER A C 1
ATOM 782 O O . SER A 1 103 ? -26.859 11.164 2.27 1 94.31 103 SER A O 1
ATOM 784 N N . THR A 1 104 ? -26.438 11.414 0.094 1 95.44 104 THR A N 1
ATOM 785 C CA . THR A 1 104 ? -27.781 11.008 -0.31 1 95.44 104 THR A CA 1
ATOM 786 C C . THR A 1 104 ? -28 9.523 -0.034 1 95.44 104 THR A C 1
ATOM 788 O O . THR A 1 104 ? -27.047 8.75 0.034 1 95.44 104 THR A O 1
ATOM 791 N N . PRO A 1 105 ? -29.234 9.086 0.149 1 94.94 105 PRO A N 1
ATOM 792 C CA . PRO A 1 105 ? -29.531 7.68 0.425 1 94.94 105 PRO A CA 1
ATOM 793 C C . PRO A 1 105 ? -28.969 6.738 -0.641 1 94.94 105 PRO A C 1
ATOM 795 O O . PRO A 1 105 ? -28.484 5.648 -0.318 1 94.94 105 PRO A O 1
ATOM 798 N N . LEU A 1 106 ? -29.062 7.141 -1.867 1 96.38 106 LEU A N 1
ATOM 799 C CA . LEU A 1 106 ? -28.547 6.289 -2.938 1 96.38 106 LEU A CA 1
ATOM 800 C C . LEU A 1 106 ? -27.047 6.109 -2.818 1 96.38 106 LEU A C 1
ATOM 802 O O . LEU A 1 106 ? -26.531 4.992 -2.934 1 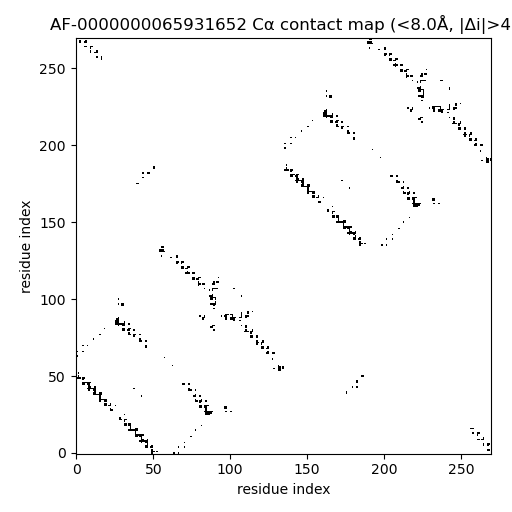96.38 106 LEU A O 1
ATOM 806 N N . LYS A 1 107 ? -26.344 7.184 -2.604 1 97 107 LYS A N 1
ATOM 807 C CA . LYS A 1 107 ? -24.906 7.109 -2.453 1 97 107 LYS A CA 1
ATOM 808 C C . LYS A 1 107 ? -24.516 6.277 -1.234 1 97 107 LYS A C 1
ATOM 810 O O . LYS A 1 107 ? -23.594 5.465 -1.299 1 97 107 LYS A O 1
ATOM 815 N N . GLU A 1 108 ? -25.219 6.406 -0.181 1 96 108 GLU A N 1
ATOM 816 C CA . GLU A 1 108 ? -24.984 5.602 1.015 1 96 108 GLU A CA 1
ATOM 817 C C . GLU A 1 108 ? -25.266 4.125 0.752 1 96 108 GLU A C 1
ATOM 819 O O . GLU A 1 108 ? -24.531 3.256 1.225 1 96 108 GLU A O 1
ATOM 824 N N . ARG A 1 109 ? -26.297 3.838 0.033 1 96.12 109 ARG A N 1
ATOM 825 C CA . ARG A 1 109 ? -26.641 2.453 -0.273 1 96.12 109 ARG A CA 1
ATOM 826 C C . ARG A 1 109 ? -25.578 1.8 -1.142 1 96.12 109 ARG A C 1
ATOM 828 O O . ARG A 1 109 ? -25.266 0.62 -0.967 1 96.12 109 ARG A O 1
ATOM 835 N N . VAL A 1 110 ? -25.031 2.49 -2.088 1 97.5 110 VAL A N 1
ATOM 836 C CA . VAL A 1 110 ? -23.969 1.973 -2.959 1 97.5 110 V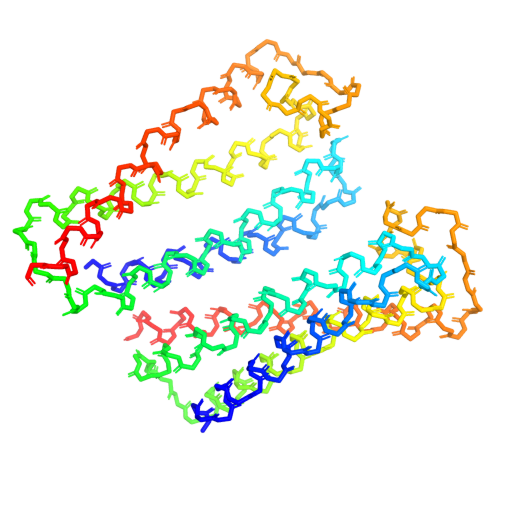AL A CA 1
ATOM 837 C C . VAL A 1 110 ? -22.734 1.629 -2.129 1 97.5 110 VAL A C 1
ATOM 839 O O . VAL A 1 110 ? -22.203 0.525 -2.236 1 97.5 110 VAL A O 1
ATOM 842 N N . VAL A 1 111 ? -22.344 2.568 -1.301 1 96.88 111 VAL A N 1
ATOM 843 C CA . VAL A 1 111 ? -21.172 2.379 -0.454 1 96.88 111 VAL A CA 1
ATOM 844 C C . VAL A 1 111 ? -21.391 1.204 0.493 1 96.88 111 VAL A C 1
ATOM 846 O O . VAL A 1 111 ? -20.531 0.332 0.629 1 96.88 111 VAL A O 1
ATOM 849 N N . THR A 1 112 ? -22.547 1.116 1.084 1 95.44 112 THR A N 1
ATOM 850 C CA . THR A 1 112 ? -22.875 0.041 2.012 1 95.44 112 THR A CA 1
ATOM 851 C C . THR A 1 112 ? -22.875 -1.308 1.297 1 95.44 112 THR A C 1
ATOM 853 O O . THR A 1 112 ? -22.375 -2.301 1.833 1 95.44 112 THR A O 1
ATOM 856 N N . PHE A 1 113 ? -23.469 -1.322 0.176 1 97.19 113 PHE A N 1
ATOM 857 C CA . PHE A 1 113 ? -23.5 -2.562 -0.591 1 97.19 113 PHE A CA 1
ATOM 858 C C . PHE A 1 113 ? -22.094 -3.057 -0.898 1 97.19 113 PHE A C 1
ATOM 860 O O . PHE A 1 113 ? -21.797 -4.238 -0.718 1 97.19 113 PHE A O 1
ATOM 867 N N . LEU A 1 114 ? -21.219 -2.207 -1.39 1 97.62 114 LEU A N 1
ATOM 868 C CA . LEU A 1 114 ? -19.859 -2.574 -1.724 1 97.62 114 LEU A CA 1
ATOM 869 C C . LEU A 1 114 ? -19.109 -3.088 -0.494 1 97.62 114 LEU A C 1
ATOM 871 O O . LEU A 1 114 ? -18.484 -4.152 -0.539 1 97.62 114 LEU A O 1
ATOM 875 N N . LEU A 1 115 ? -19.266 -2.4 0.618 1 95.69 115 LEU A N 1
ATOM 876 C CA . LEU A 1 115 ? -18.5 -2.721 1.819 1 95.69 115 LEU A CA 1
ATOM 877 C C . LEU A 1 115 ? -19.062 -3.963 2.504 1 95.69 115 LEU A C 1
ATOM 879 O O . LEU A 1 115 ? -18.328 -4.73 3.117 1 95.69 115 LEU A O 1
ATOM 883 N N . PHE A 1 116 ? -20.344 -4.176 2.334 1 94.25 116 PHE A N 1
ATOM 884 C CA . PHE A 1 116 ? -20.938 -5.359 2.939 1 94.25 116 PHE A CA 1
ATOM 885 C C . PHE A 1 116 ? -20.703 -6.59 2.074 1 94.25 116 PHE A C 1
ATOM 887 O O . PHE A 1 116 ? -20.422 -7.672 2.59 1 94.25 116 PHE A O 1
ATOM 894 N N . SER A 1 117 ? -20.797 -6.457 0.798 1 96.19 117 SER A N 1
ATOM 895 C CA . SER A 1 117 ? -20.719 -7.602 -0.105 1 96.19 117 SER A CA 1
ATOM 896 C C . SER A 1 117 ? -19.281 -8.125 -0.213 1 96.19 117 SER A C 1
ATOM 898 O O . SER A 1 117 ? -19.078 -9.281 -0.582 1 96.19 117 SER A O 1
ATOM 900 N N . LEU A 1 118 ? -18.328 -7.387 0.098 1 96.75 118 LEU A N 1
ATOM 901 C CA . LEU A 1 118 ? -16.953 -7.867 0.001 1 96.75 118 LEU A CA 1
ATOM 902 C C . LEU A 1 118 ? -16.625 -8.812 1.15 1 96.75 118 LEU A C 1
ATOM 904 O O . LEU A 1 118 ? -15.648 -9.562 1.084 1 96.75 118 LEU A O 1
ATOM 908 N N . ILE A 1 119 ? -17.344 -8.805 2.256 1 96.56 119 ILE A N 1
ATOM 909 C CA . ILE A 1 119 ? -17.031 -9.516 3.49 1 96.56 119 ILE A CA 1
ATOM 910 C C . ILE A 1 119 ? -16.938 -11.016 3.211 1 96.56 119 ILE A C 1
ATOM 912 O O . ILE A 1 119 ? -15.906 -11.633 3.477 1 96.56 119 ILE A O 1
ATOM 916 N N . PRO A 1 120 ? -17.953 -11.57 2.672 1 97.06 120 PRO A N 1
ATOM 917 C CA . PRO A 1 120 ? -17.812 -13.008 2.42 1 97.06 120 PRO A CA 1
ATOM 918 C C . PRO A 1 120 ? -16.688 -13.336 1.452 1 97.06 120 PRO A C 1
ATOM 920 O O . PRO A 1 120 ? -16.047 -14.383 1.578 1 97.06 120 PRO A O 1
ATOM 923 N N . ALA A 1 121 ? -16.422 -12.555 0.455 1 97.88 121 ALA A N 1
ATOM 924 C CA . ALA A 1 121 ? -15.336 -12.789 -0.491 1 97.88 121 ALA A CA 1
ATOM 925 C C . ALA A 1 121 ? -13.984 -12.789 0.215 1 97.88 121 ALA A C 1
ATOM 927 O O . ALA A 1 121 ? -13.156 -13.672 -0.018 1 97.88 121 ALA A O 1
ATOM 928 N N . MET A 1 122 ? -13.875 -11.867 1.097 1 97.75 122 MET A N 1
ATOM 929 C CA . MET A 1 122 ? -12.586 -11.68 1.742 1 97.75 122 MET A CA 1
ATOM 930 C C . MET A 1 122 ? -12.375 -12.695 2.857 1 97.75 122 MET A C 1
ATOM 932 O O . MET A 1 122 ? -11.25 -12.891 3.326 1 97.75 122 MET A O 1
ATOM 936 N N . PHE A 1 123 ? -13.336 -13.352 3.295 1 97.56 123 PHE A N 1
ATOM 937 C CA . PHE A 1 123 ? -13.188 -14.492 4.199 1 97.56 123 PHE A CA 1
ATOM 938 C C . PHE A 1 123 ? -12.969 -15.781 3.416 1 97.56 123 PHE A C 1
ATOM 940 O O . PHE A 1 123 ? -12.094 -16.578 3.752 1 97.56 123 PHE A O 1
ATOM 947 N N . ALA A 1 124 ? -13.68 -15.977 2.396 1 98.12 124 ALA A N 1
ATOM 948 C CA . ALA A 1 124 ? -13.641 -17.219 1.639 1 98.12 124 ALA A CA 1
ATOM 949 C C . ALA A 1 124 ? -12.297 -17.406 0.943 1 98.12 124 ALA A C 1
ATOM 951 O O . ALA A 1 124 ? -11.719 -18.484 0.962 1 98.12 124 ALA A O 1
ATOM 952 N N . ALA A 1 125 ? -11.789 -16.391 0.334 1 98.19 125 ALA A N 1
ATOM 953 C CA . ALA A 1 125 ? -10.578 -16.5 -0.476 1 98.19 125 ALA A CA 1
ATOM 954 C C . ALA A 1 125 ? -9.398 -16.984 0.364 1 98.19 125 ALA A C 1
ATOM 956 O O . ALA A 1 125 ? -8.742 -17.969 0.023 1 98.19 125 ALA A O 1
ATOM 957 N N . PRO A 1 126 ? -9.086 -16.391 1.524 1 98.06 126 PRO A N 1
ATOM 958 C CA . PRO A 1 126 ? -7.957 -16.875 2.314 1 98.06 126 PRO A CA 1
ATOM 959 C C . PRO A 1 126 ? -8.188 -18.281 2.869 1 98.06 126 PRO A C 1
ATOM 961 O O . PRO A 1 126 ? -7.242 -19.047 3.029 1 98.06 126 PRO A O 1
ATOM 964 N N . ILE A 1 127 ? -9.398 -18.594 3.146 1 97.56 127 ILE A N 1
ATOM 965 C CA . ILE A 1 127 ? -9.703 -19.938 3.613 1 97.56 127 ILE A CA 1
ATOM 966 C C . ILE A 1 127 ? -9.367 -20.953 2.52 1 97.56 127 ILE A C 1
ATOM 968 O O . ILE A 1 127 ? -8.727 -21.969 2.785 1 97.56 127 ILE A O 1
ATOM 972 N N . ILE A 1 128 ? -9.742 -20.734 1.31 1 97.94 128 ILE A N 1
ATOM 973 C CA . ILE A 1 128 ? -9.445 -21.625 0.198 1 97.94 128 ILE A CA 1
ATOM 974 C C . ILE A 1 128 ? -7.934 -21.688 -0.029 1 97.94 128 ILE A C 1
ATOM 976 O O . ILE A 1 128 ? -7.375 -22.766 -0.262 1 97.94 128 ILE A O 1
ATOM 980 N N . LEU A 1 129 ? -7.266 -20.547 -0.004 1 97.69 129 LEU A N 1
ATOM 981 C CA . LEU A 1 129 ? -5.812 -20.531 -0.136 1 97.69 129 LEU A CA 1
ATOM 982 C C . LEU A 1 129 ? -5.156 -21.391 0.936 1 97.69 129 LEU A C 1
ATOM 984 O O . LEU A 1 129 ? -4.211 -22.125 0.65 1 97.69 129 LEU A O 1
ATOM 988 N N . LEU A 1 130 ? -5.672 -21.266 2.156 1 97.56 130 LEU A N 1
ATOM 989 C CA . LEU A 1 130 ? -5.141 -22.047 3.268 1 97.56 130 LEU A CA 1
ATOM 990 C C . LEU A 1 130 ? -5.289 -23.547 2.998 1 97.56 130 LEU A C 1
ATOM 992 O O . LEU A 1 130 ? -4.34 -24.312 3.188 1 97.56 130 LEU A O 1
ATOM 996 N N . ILE A 1 131 ? -6.402 -23.922 2.508 1 97 131 ILE A N 1
ATOM 997 C CA . ILE A 1 131 ? -6.656 -25.328 2.178 1 97 131 ILE A CA 1
ATOM 998 C C . ILE A 1 131 ? -5.719 -25.766 1.06 1 97 131 ILE A C 1
ATOM 1000 O O . ILE A 1 131 ? -5.145 -26.859 1.116 1 97 131 ILE A O 1
ATOM 1004 N N . GLY A 1 132 ? -5.562 -24.953 0.047 1 97.31 132 GLY A N 1
ATOM 1005 C CA . GLY A 1 132 ? -4.703 -25.281 -1.079 1 97.31 132 GLY A CA 1
ATOM 1006 C C . GLY A 1 132 ? -3.246 -25.453 -0.691 1 97.31 132 GLY A C 1
ATOM 1007 O O . GLY A 1 132 ? -2.531 -26.266 -1.267 1 97.31 132 GLY A O 1
ATOM 1008 N N . ILE A 1 133 ? -2.756 -24.672 0.313 1 96.5 133 ILE A N 1
ATOM 1009 C CA . ILE A 1 133 ? -1.363 -24.703 0.746 1 96.5 133 ILE A CA 1
ATOM 1010 C C . ILE A 1 133 ? -1.123 -25.906 1.646 1 96.5 133 ILE A C 1
ATOM 1012 O O . ILE A 1 133 ? -0.034 -26.484 1.642 1 96.5 133 ILE A O 1
ATOM 1016 N N . LEU A 1 134 ? -2.1 -26.344 2.312 1 95.19 134 LEU A N 1
ATOM 1017 C CA . LEU A 1 134 ? -1.938 -27.422 3.285 1 95.19 134 LEU A CA 1
ATOM 1018 C C . LEU A 1 134 ? -2.25 -28.781 2.654 1 95.19 134 LEU A C 1
ATOM 1020 O O . LEU A 1 134 ? -2.055 -29.828 3.285 1 95.19 134 LEU A O 1
ATOM 1024 N N . ARG A 1 135 ? -2.578 -28.812 1.419 1 90.3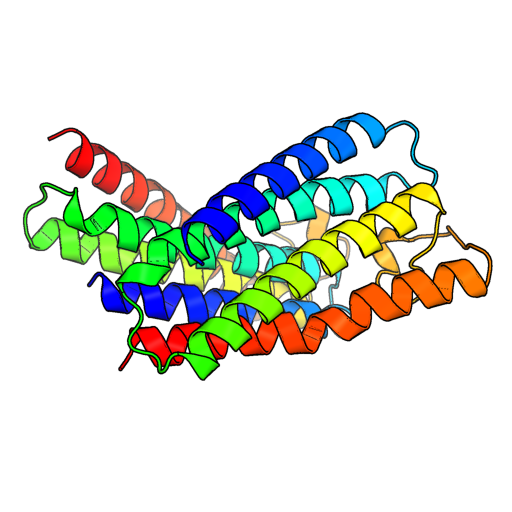8 135 ARG A N 1
ATOM 1025 C CA . ARG A 1 135 ? -2.816 -30.062 0.723 1 90.38 135 ARG A CA 1
ATOM 1026 C C . ARG A 1 135 ? -1.517 -30.641 0.166 1 90.38 135 ARG A C 1
ATOM 1028 O O . ARG A 1 135 ? -0.621 -29.891 -0.229 1 90.38 135 ARG A O 1
ATOM 1035 N N . MET B 1 1 ? 20.234 -7.309 -7.008 1 95.06 1 MET B N 1
ATOM 1036 C CA . MET B 1 1 ? 19.188 -6.352 -6.699 1 95.06 1 MET B CA 1
ATOM 1037 C C . MET B 1 1 ? 18.094 -7 -5.852 1 95.06 1 MET B C 1
ATOM 1039 O O . MET B 1 1 ? 17.641 -6.422 -4.863 1 95.06 1 MET B O 1
ATOM 1043 N N . GLN B 1 2 ? 17.844 -8.219 -6.094 1 95.75 2 GLN B N 1
ATOM 1044 C CA . GLN B 1 2 ? 16.797 -8.922 -5.355 1 95.75 2 GLN B CA 1
ATOM 1045 C C . GLN B 1 2 ? 17.141 -9.039 -3.875 1 95.75 2 GLN B C 1
ATOM 1047 O O . GLN B 1 2 ? 16.359 -8.648 -3.012 1 95.75 2 GLN B O 1
ATOM 1052 N N . THR B 1 3 ? 18.328 -9.5 -3.537 1 97 3 THR B N 1
ATOM 1053 C CA . THR B 1 3 ? 18.766 -9.68 -2.158 1 97 3 THR B CA 1
ATOM 1054 C C . THR B 1 3 ? 18.781 -8.352 -1.416 1 97 3 THR B C 1
ATOM 1056 O O . THR B 1 3 ? 18.406 -8.289 -0.24 1 97 3 THR B O 1
ATOM 1059 N N . TYR B 1 4 ? 19.156 -7.34 -2.109 1 98.06 4 TYR B N 1
ATOM 1060 C CA . TYR B 1 4 ? 19.203 -6.02 -1.486 1 98.06 4 TYR B CA 1
ATOM 1061 C C . TYR B 1 4 ? 17.797 -5.504 -1.209 1 98.06 4 TYR B C 1
ATOM 1063 O O . TYR B 1 4 ? 17.562 -4.793 -0.225 1 98.06 4 TYR B O 1
ATOM 1071 N N . LEU B 1 5 ? 16.906 -5.852 -2.078 1 98.44 5 LEU B N 1
ATOM 1072 C CA . LEU B 1 5 ? 15.508 -5.496 -1.815 1 98.44 5 LEU B CA 1
ATOM 1073 C C . LEU B 1 5 ? 14.984 -6.23 -0.586 1 98.44 5 LEU B C 1
ATOM 1075 O O . LEU B 1 5 ? 14.336 -5.629 0.269 1 98.44 5 LEU B O 1
ATOM 1079 N N . PHE B 1 6 ? 15.273 -7.484 -0.427 1 98.38 6 PHE B N 1
ATOM 1080 C CA . PHE B 1 6 ? 14.875 -8.242 0.754 1 98.38 6 PHE B CA 1
ATOM 1081 C C . PHE B 1 6 ? 15.461 -7.621 2.018 1 98.38 6 PHE B C 1
ATOM 1083 O O . PHE B 1 6 ? 14.734 -7.348 2.973 1 98.38 6 PHE B O 1
ATOM 1090 N N . ALA B 1 7 ? 16.703 -7.398 1.982 1 98.56 7 ALA B N 1
ATOM 1091 C CA . ALA B 1 7 ? 17.406 -6.871 3.156 1 98.56 7 ALA B CA 1
ATOM 1092 C C . ALA B 1 7 ? 16.891 -5.477 3.51 1 98.56 7 ALA B C 1
ATOM 1094 O O . ALA B 1 7 ? 16.625 -5.184 4.68 1 98.56 7 ALA B O 1
ATOM 1095 N N . SER B 1 8 ? 16.812 -4.648 2.51 1 98.62 8 SER B N 1
ATOM 1096 C CA . SER B 1 8 ? 16.344 -3.285 2.734 1 98.62 8 SER B CA 1
ATOM 1097 C C . SER B 1 8 ? 14.914 -3.277 3.27 1 98.62 8 SER B C 1
ATOM 1099 O O . SER B 1 8 ? 14.562 -2.434 4.098 1 98.62 8 SER B O 1
ATOM 1101 N N . GLY B 1 9 ? 14.07 -4.164 2.707 1 98.75 9 GLY B N 1
ATOM 1102 C CA . GLY B 1 9 ? 12.719 -4.277 3.219 1 98.75 9 GLY B CA 1
ATOM 1103 C C . GLY B 1 9 ? 12.664 -4.703 4.676 1 98.75 9 GLY B C 1
ATOM 1104 O O . GLY B 1 9 ? 11.898 -4.141 5.461 1 98.75 9 GLY B O 1
ATOM 1105 N N . LEU B 1 10 ? 13.453 -5.637 5.059 1 98.5 10 LEU B N 1
ATOM 1106 C CA . LEU B 1 10 ? 13.5 -6.109 6.438 1 98.5 10 LEU B CA 1
ATOM 1107 C C . LEU B 1 10 ? 14.016 -5.02 7.367 1 98.5 10 LEU B C 1
ATOM 1109 O O . LEU B 1 10 ? 13.508 -4.848 8.477 1 98.5 10 LEU B O 1
ATOM 1113 N N . VAL B 1 11 ? 14.977 -4.289 6.988 1 98.69 11 VAL B N 1
ATOM 1114 C CA . VAL B 1 11 ? 15.508 -3.188 7.785 1 98.69 11 VAL B CA 1
ATOM 1115 C C . VAL B 1 11 ? 14.43 -2.127 7.988 1 98.69 11 VAL B C 1
ATOM 1117 O O . VAL B 1 11 ? 14.227 -1.645 9.102 1 98.69 11 VAL B O 1
ATOM 1120 N N . LEU B 1 12 ? 13.805 -1.752 6.918 1 98.62 12 LEU B N 1
ATOM 1121 C CA . LEU B 1 12 ? 12.75 -0.75 7.023 1 98.62 12 LEU B CA 1
ATOM 1122 C C . LEU B 1 12 ? 11.633 -1.233 7.941 1 98.62 12 LEU B C 1
ATOM 1124 O O . LEU B 1 12 ? 11.07 -0.449 8.711 1 98.62 12 LEU B O 1
ATOM 1128 N N . PHE B 1 13 ? 11.258 -2.537 7.82 1 98.38 13 PHE B N 1
ATOM 1129 C CA . PHE B 1 13 ? 10.266 -3.125 8.711 1 98.38 13 PHE B CA 1
ATOM 1130 C C . PHE B 1 13 ? 10.711 -2.994 10.164 1 98.38 13 PHE B C 1
ATOM 1132 O O . PHE B 1 13 ? 9.922 -2.594 11.023 1 98.38 13 PHE B O 1
ATOM 1139 N N . LEU B 1 14 ? 11.938 -3.256 10.445 1 98.19 14 LEU B N 1
ATOM 1140 C CA . LEU B 1 14 ? 12.484 -3.129 11.789 1 98.19 14 LEU B CA 1
ATOM 1141 C C . LEU B 1 14 ? 12.461 -1.677 12.25 1 98.19 14 LEU B C 1
ATOM 1143 O O . LEU B 1 14 ? 12.133 -1.396 13.406 1 98.19 14 LEU B O 1
ATOM 1147 N N . LEU B 1 15 ? 12.812 -0.76 11.398 1 98.19 15 LEU B N 1
ATOM 1148 C CA . LEU B 1 15 ? 12.734 0.659 11.727 1 98.19 15 LEU B CA 1
ATOM 1149 C C . LEU B 1 15 ? 11.297 1.065 12.047 1 98.19 15 LEU B C 1
ATOM 1151 O O . LEU B 1 15 ? 11.062 1.871 12.953 1 98.19 15 LEU B O 1
ATOM 1155 N N . GLY B 1 16 ? 10.383 0.529 11.273 1 97.38 16 GLY B N 1
ATOM 1156 C CA . GLY B 1 16 ? 8.977 0.751 11.586 1 97.38 16 GLY B CA 1
ATOM 1157 C C . GLY B 1 16 ? 8.594 0.287 12.984 1 97.38 16 GLY B C 1
ATOM 1158 O O . GLY B 1 16 ? 7.855 0.974 13.688 1 97.38 16 GLY B O 1
ATOM 1159 N N . LEU B 1 17 ? 9.07 -0.878 13.375 1 97 17 LEU B N 1
ATOM 1160 C CA . LEU B 1 17 ? 8.797 -1.39 14.711 1 97 17 LEU B CA 1
ATOM 1161 C C . LEU B 1 17 ? 9.406 -0.483 15.773 1 97 17 LEU B C 1
ATOM 1163 O O . LEU B 1 17 ? 8.773 -0.212 16.797 1 97 17 LEU B O 1
ATOM 1167 N N . VAL B 1 18 ? 10.57 -0.071 15.539 1 97.25 18 VAL B N 1
ATOM 1168 C CA . VAL B 1 18 ? 11.211 0.864 16.469 1 97.25 18 VAL B CA 1
ATOM 1169 C C . VAL B 1 18 ? 10.375 2.139 16.562 1 97.25 18 VAL B C 1
ATOM 1171 O O . VAL B 1 18 ? 10.156 2.66 17.656 1 97.25 18 VAL B O 1
ATOM 1174 N N . THR B 1 19 ? 9.969 2.668 15.445 1 97.38 19 THR B N 1
ATOM 1175 C CA . THR B 1 19 ? 9.094 3.838 15.422 1 97.38 19 THR B CA 1
ATOM 1176 C C . THR B 1 19 ? 7.867 3.609 16.297 1 97.38 19 THR B C 1
ATOM 1178 O O . THR B 1 19 ? 7.441 4.508 17.031 1 97.38 19 THR B O 1
ATOM 1181 N N . GLY B 1 20 ? 7.328 2.402 16.203 1 95.5 20 GLY B N 1
ATOM 1182 C CA . GLY B 1 20 ? 6.18 2.08 17.047 1 95.5 20 GLY B CA 1
ATOM 1183 C C . GLY B 1 20 ? 6.469 2.197 18.531 1 95.5 20 GLY B C 1
ATOM 1184 O O . GLY B 1 20 ? 5.637 2.695 19.297 1 95.5 20 GLY B O 1
ATOM 1185 N N . LEU B 1 21 ? 7.57 1.852 18.906 1 95.31 21 LEU B N 1
ATOM 1186 C CA . LEU B 1 21 ? 7.984 1.94 20.312 1 95.31 21 LEU B CA 1
ATOM 1187 C C . LEU B 1 21 ? 8.188 3.395 20.719 1 95.31 21 LEU B C 1
ATOM 1189 O O . LEU B 1 21 ? 8.016 3.738 21.891 1 95.31 21 LEU B O 1
ATOM 1193 N N . LEU B 1 22 ? 8.438 4.266 19.812 1 95.75 22 LEU B N 1
ATOM 1194 C CA . LEU B 1 22 ? 8.781 5.648 20.109 1 95.75 22 LEU B CA 1
ATOM 1195 C C . LEU B 1 22 ? 7.547 6.543 20.047 1 95.75 22 LEU B C 1
ATOM 1197 O O . LEU B 1 22 ? 7.621 7.73 20.375 1 95.75 22 LEU B O 1
ATOM 1201 N N . VAL B 1 23 ? 6.418 5.996 19.719 1 94.88 23 VAL B N 1
ATOM 1202 C CA . VAL B 1 23 ? 5.203 6.777 19.516 1 94.88 23 VAL B CA 1
ATOM 1203 C C . VAL B 1 23 ? 4.875 7.551 20.797 1 94.88 23 VAL B C 1
ATOM 1205 O O . VAL B 1 23 ? 4.648 8.758 20.766 1 94.88 23 VAL B O 1
ATOM 1208 N N . PRO B 1 24 ? 4.945 6.992 22.031 1 93.75 24 PRO B N 1
ATOM 1209 C CA . PRO B 1 24 ? 4.531 7.711 23.234 1 93.75 24 PRO B CA 1
ATOM 1210 C C . PRO B 1 24 ? 5.453 8.883 23.578 1 93.75 24 PRO B C 1
ATOM 1212 O O . PRO B 1 24 ? 5.055 9.805 24.297 1 93.75 24 PRO B O 1
ATOM 1215 N N . VAL B 1 25 ? 6.555 8.961 23.047 1 94.81 25 VAL B N 1
ATOM 1216 C CA . VAL B 1 25 ? 7.496 10.016 23.406 1 94.81 25 VAL B CA 1
ATOM 1217 C C . VAL B 1 25 ? 7.695 10.953 22.219 1 94.81 25 VAL B C 1
ATOM 1219 O O . VAL B 1 25 ? 8.508 11.875 22.281 1 94.81 25 VAL B O 1
ATOM 1222 N N . SER B 1 26 ? 7.012 10.734 21.188 1 95.88 26 SER B N 1
ATOM 1223 C CA . SER B 1 26 ? 7.09 11.609 20.031 1 95.88 26 SER B CA 1
ATOM 1224 C C . SER B 1 26 ? 6.344 12.922 20.281 1 95.88 26 SER B C 1
ATOM 1226 O O . SER B 1 26 ? 5.312 12.93 20.953 1 95.88 26 SER B O 1
ATOM 1228 N N . LYS B 1 27 ? 6.863 14.031 19.75 1 96.12 27 LYS B N 1
ATOM 1229 C CA . LYS B 1 27 ? 6.203 15.336 19.859 1 96.12 27 LYS B CA 1
ATOM 1230 C C . LYS B 1 27 ? 4.809 15.289 19.234 1 96.12 27 LYS B C 1
ATOM 1232 O O . LYS B 1 27 ? 3.873 15.898 19.766 1 96.12 27 LYS B O 1
ATOM 1237 N N . ASN B 1 28 ? 4.633 14.625 18.156 1 95.44 28 ASN B N 1
ATOM 1238 C CA . ASN B 1 28 ? 3.348 14.398 17.5 1 95.44 28 ASN B CA 1
ATOM 1239 C C . ASN B 1 28 ? 3.027 12.906 17.406 1 95.44 28 ASN B C 1
ATOM 1241 O O . ASN B 1 28 ? 3.455 12.234 16.469 1 95.44 28 ASN B O 1
ATOM 1245 N N . PRO B 1 29 ? 2.309 12.352 18.297 1 93.31 29 PRO B N 1
ATOM 1246 C CA . PRO B 1 29 ? 2.047 10.914 18.344 1 93.31 29 PRO B CA 1
ATOM 1247 C C . PRO B 1 29 ? 1.257 10.422 17.141 1 93.31 29 PRO B C 1
ATOM 1249 O O . PRO B 1 29 ? 1.429 9.273 16.703 1 93.31 29 PRO B O 1
ATOM 1252 N N . ARG B 1 30 ? 0.376 11.211 16.578 1 91.31 30 ARG B N 1
ATOM 1253 C CA . ARG B 1 30 ? -0.379 10.82 15.391 1 91.31 30 ARG B CA 1
ATOM 1254 C C . ARG B 1 30 ? 0.552 10.547 14.211 1 91.31 30 ARG B C 1
ATOM 1256 O O . ARG B 1 30 ? 0.399 9.539 13.516 1 91.31 30 ARG B O 1
ATOM 1263 N N . MET B 1 31 ? 1.466 11.43 14.039 1 93.25 31 MET B N 1
ATOM 1264 C CA . MET B 1 31 ? 2.461 11.219 12.984 1 93.25 31 MET B CA 1
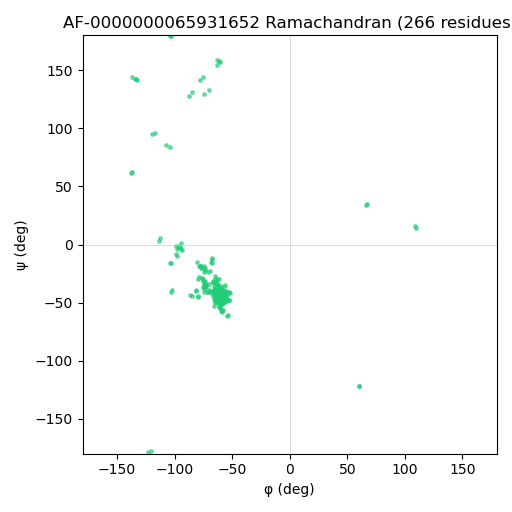ATOM 1265 C C . MET B 1 31 ? 3.354 10.023 13.312 1 93.25 31 MET B C 1
ATOM 1267 O O . MET B 1 31 ? 3.826 9.336 12.406 1 93.25 31 MET B O 1
ATOM 1271 N N . GLY B 1 32 ? 3.592 9.812 14.586 1 94.56 32 GLY B N 1
ATOM 1272 C CA . GLY B 1 32 ? 4.328 8.625 14.992 1 94.56 32 GLY B CA 1
ATOM 1273 C C . GLY B 1 32 ? 3.666 7.332 14.547 1 94.56 32 GLY B C 1
ATOM 1274 O O . GLY B 1 32 ? 4.332 6.434 14.023 1 94.56 32 GLY B O 1
ATOM 1275 N N . VAL B 1 33 ? 2.373 7.273 14.852 1 92.19 33 VAL B N 1
ATOM 1276 C CA . VAL B 1 33 ? 1.617 6.102 14.414 1 92.19 33 VAL B CA 1
ATOM 1277 C C . VAL B 1 33 ? 1.7 5.973 12.891 1 92.19 33 VAL B C 1
ATOM 1279 O O . VAL B 1 33 ? 1.921 4.875 12.367 1 92.19 33 VAL B O 1
ATOM 1282 N N . ALA B 1 34 ? 1.514 7.051 12.141 1 93.31 34 ALA B N 1
ATOM 1283 C CA . ALA B 1 34 ? 1.643 7.051 10.688 1 93.31 34 ALA B CA 1
ATOM 1284 C C . ALA B 1 34 ? 3.018 6.543 10.258 1 93.31 34 ALA B C 1
ATOM 1286 O O . ALA B 1 34 ? 3.131 5.758 9.312 1 93.31 34 ALA B O 1
ATOM 1287 N N . GLY B 1 35 ? 4.051 7.027 10.961 1 95.19 35 GLY B N 1
ATOM 1288 C CA . GLY B 1 35 ? 5.398 6.559 10.68 1 95.19 35 GLY B CA 1
ATOM 1289 C C . GLY B 1 35 ? 5.57 5.07 10.906 1 95.19 35 GLY B C 1
ATOM 1290 O O . GLY B 1 35 ? 6.219 4.383 10.109 1 95.19 35 GLY B O 1
ATOM 1291 N N . HIS B 1 36 ? 5.09 4.574 12.008 1 95.19 36 HIS B N 1
ATOM 1292 C CA . HIS B 1 36 ? 5.082 3.141 12.273 1 95.19 36 HIS B CA 1
ATOM 1293 C C . HIS B 1 36 ? 4.426 2.369 11.133 1 95.19 36 HIS B C 1
ATOM 1295 O O . HIS B 1 36 ? 5.004 1.409 10.609 1 95.19 36 HIS B O 1
ATOM 1301 N N . LEU B 1 37 ? 3.277 2.818 10.688 1 93.62 37 LEU B N 1
ATOM 1302 C CA . LEU B 1 37 ? 2.543 2.152 9.625 1 93.62 37 LEU B CA 1
ATOM 1303 C C . LEU B 1 37 ? 3.316 2.217 8.312 1 93.62 37 LEU B C 1
ATOM 1305 O O . LEU B 1 37 ? 3.279 1.274 7.516 1 93.62 37 LEU B O 1
ATOM 1309 N N . GLN B 1 38 ? 3.994 3.338 8.078 1 95.38 38 GLN B N 1
ATOM 1310 C CA . GLN B 1 38 ? 4.812 3.432 6.875 1 95.38 38 GLN B CA 1
ATOM 1311 C C . GLN B 1 38 ? 5.898 2.359 6.863 1 95.38 38 GLN B C 1
ATOM 1313 O O . GLN B 1 38 ? 6.133 1.715 5.84 1 95.38 38 GLN B O 1
ATOM 1318 N N . GLY B 1 39 ? 6.559 2.166 7.938 1 95.94 39 GLY B N 1
ATOM 1319 C CA . GLY B 1 39 ? 7.535 1.092 8.008 1 95.94 39 GLY B CA 1
ATOM 1320 C C . GLY B 1 39 ? 6.926 -0.284 7.812 1 95.94 39 GLY B C 1
ATOM 1321 O O . GLY B 1 39 ? 7.496 -1.128 7.121 1 95.94 39 GLY B O 1
ATOM 1322 N N . MET B 1 40 ? 5.742 -0.44 8.352 1 94.25 40 MET B N 1
ATOM 1323 C CA . MET B 1 40 ? 5.082 -1.742 8.344 1 94.25 40 MET B CA 1
ATOM 1324 C C . MET B 1 40 ? 4.547 -2.074 6.957 1 94.25 40 MET B C 1
ATOM 1326 O O . MET B 1 40 ? 4.348 -3.244 6.625 1 94.25 40 MET B O 1
ATOM 1330 N N . THR B 1 41 ? 4.316 -1.066 6.176 1 96.31 41 THR B N 1
ATOM 1331 C CA . THR B 1 41 ? 3.758 -1.319 4.852 1 96.31 41 THR B CA 1
ATOM 1332 C C . THR B 1 41 ? 4.836 -1.216 3.779 1 96.31 41 THR B C 1
ATOM 1334 O O . THR B 1 41 ? 4.887 -2.035 2.859 1 96.31 41 THR B O 1
ATOM 1337 N N . ASN B 1 42 ? 5.762 -0.243 3.91 1 98.19 42 ASN B N 1
ATOM 1338 C CA . ASN B 1 42 ? 6.801 -0.051 2.906 1 98.19 42 ASN B CA 1
ATOM 1339 C C . ASN B 1 42 ? 7.855 -1.152 2.971 1 98.19 42 ASN B C 1
ATOM 1341 O O . ASN B 1 42 ? 8.43 -1.531 1.949 1 98.19 42 ASN B O 1
ATOM 1345 N N . GLY B 1 43 ? 8.18 -1.614 4.117 1 97.94 43 GLY B N 1
ATOM 1346 C CA . GLY B 1 43 ? 9.094 -2.74 4.238 1 97.94 43 GLY B CA 1
ATOM 1347 C C . GLY B 1 43 ? 8.648 -3.955 3.445 1 97.94 43 GLY B C 1
ATOM 1348 O O . GLY B 1 43 ? 9.336 -4.383 2.518 1 97.94 43 GLY B O 1
ATOM 1349 N N . PRO B 1 44 ? 7.473 -4.461 3.824 1 97.56 44 PRO B N 1
ATOM 1350 C CA . PRO B 1 44 ? 6.938 -5.594 3.066 1 97.56 44 PRO B CA 1
ATOM 1351 C C . PRO B 1 44 ? 6.789 -5.293 1.577 1 97.56 44 PRO B C 1
ATOM 1353 O O . PRO B 1 44 ? 6.996 -6.176 0.741 1 97.56 44 PRO B O 1
ATOM 1356 N N . LEU B 1 45 ? 6.453 -4.059 1.214 1 98.06 45 LEU B N 1
ATOM 1357 C CA . LEU B 1 45 ? 6.383 -3.709 -0.2 1 98.06 45 LEU B CA 1
ATOM 1358 C C . LEU B 1 45 ? 7.711 -3.979 -0.895 1 98.06 45 LEU B C 1
ATOM 1360 O O . LEU B 1 45 ? 7.738 -4.512 -2.008 1 98.06 45 LEU B O 1
ATOM 1364 N N . LEU B 1 46 ? 8.828 -3.621 -0.265 1 98.56 46 LEU B N 1
ATOM 1365 C CA . LEU B 1 46 ? 10.148 -3.881 -0.828 1 98.56 46 LEU B CA 1
ATOM 1366 C C . LEU B 1 46 ? 10.406 -5.379 -0.952 1 98.56 46 LEU B C 1
ATOM 1368 O O . LEU B 1 46 ? 10.969 -5.836 -1.949 1 98.56 46 LEU B O 1
ATOM 1372 N N . ILE B 1 47 ? 9.992 -6.133 0.028 1 98.12 47 ILE B N 1
ATOM 1373 C CA . ILE B 1 47 ? 10.164 -7.578 -0.001 1 98.12 47 ILE B CA 1
ATOM 1374 C C . ILE B 1 47 ? 9.336 -8.172 -1.141 1 98.12 47 ILE B C 1
ATOM 1376 O O . ILE B 1 47 ? 9.828 -9.016 -1.895 1 98.12 47 ILE B O 1
ATOM 1380 N N . ILE B 1 48 ? 8.164 -7.719 -1.305 1 98.19 48 ILE B N 1
ATOM 1381 C CA . ILE B 1 48 ? 7.277 -8.18 -2.369 1 98.19 48 ILE B CA 1
ATOM 1382 C C . ILE B 1 48 ? 7.879 -7.832 -3.729 1 98.19 48 ILE B C 1
ATOM 1384 O O . ILE B 1 48 ? 7.852 -8.648 -4.652 1 98.19 48 ILE B O 1
ATOM 1388 N N . ALA B 1 49 ? 8.398 -6.625 -3.848 1 98 49 ALA B N 1
ATOM 1389 C CA . ALA B 1 49 ? 9.094 -6.254 -5.082 1 98 49 ALA B CA 1
ATOM 1390 C C . ALA B 1 49 ? 10.25 -7.203 -5.371 1 98 49 ALA B C 1
ATOM 1392 O O . ALA B 1 49 ? 10.469 -7.59 -6.52 1 98 49 ALA B O 1
ATOM 1393 N N . GLY B 1 50 ? 11 -7.512 -4.379 1 98 50 GLY B N 1
ATOM 1394 C CA . GLY B 1 50 ? 12.055 -8.5 -4.543 1 98 50 GLY B CA 1
ATOM 1395 C C . GLY B 1 50 ? 11.547 -9.844 -5.02 1 98 50 GLY B C 1
ATOM 1396 O O . GLY B 1 50 ? 12.148 -10.469 -5.895 1 98 50 GLY B O 1
ATOM 1397 N N . LEU B 1 51 ? 10.484 -10.32 -4.434 1 96.44 51 LEU B N 1
ATOM 1398 C CA . LEU B 1 51 ? 9.906 -11.609 -4.809 1 96.44 51 LEU B CA 1
ATOM 1399 C C . LEU B 1 51 ? 9.375 -11.57 -6.238 1 96.44 51 LEU B C 1
ATOM 1401 O O . LEU B 1 51 ? 9.344 -12.594 -6.922 1 96.44 51 LEU B O 1
ATOM 1405 N N . LEU B 1 52 ? 8.992 -10.43 -6.723 1 97 52 LEU B N 1
ATOM 1406 C CA . LEU B 1 52 ? 8.484 -10.242 -8.078 1 97 52 LEU B CA 1
ATOM 1407 C C . LEU B 1 52 ? 9.633 -10.203 -9.086 1 97 52 LEU B C 1
ATOM 1409 O O . LEU B 1 52 ? 9.414 -10.391 -10.289 1 97 52 LEU B O 1
ATOM 1413 N N . TRP B 1 53 ? 10.758 -9.961 -8.562 1 96.75 53 TRP B N 1
ATOM 1414 C CA . TRP B 1 53 ? 11.906 -9.602 -9.398 1 96.75 53 TRP B CA 1
ATOM 1415 C C . TRP B 1 53 ? 12.172 -10.68 -10.445 1 96.75 53 TRP B C 1
ATOM 1417 O O . TRP B 1 53 ? 12.438 -10.367 -11.609 1 96.75 53 TRP B O 1
ATOM 1427 N N . PRO B 1 54 ? 12.078 -11.992 -10.117 1 96.12 54 PRO B N 1
ATOM 1428 C CA . PRO B 1 54 ? 12.344 -13.031 -11.117 1 96.12 54 PRO B CA 1
ATOM 1429 C C . PRO B 1 54 ? 11.297 -13.078 -12.227 1 96.12 54 PRO B C 1
ATOM 1431 O O . PRO B 1 54 ? 11.516 -13.703 -13.258 1 96.12 54 PRO B O 1
ATOM 1434 N N . TYR B 1 55 ? 10.211 -12.43 -12.062 1 96 55 TYR B N 1
ATOM 1435 C CA . TYR B 1 55 ? 9.117 -12.477 -13.039 1 96 55 TYR B CA 1
ATOM 1436 C C . TYR B 1 55 ? 9.18 -11.281 -13.977 1 96 55 TYR B C 1
ATOM 1438 O O . TYR B 1 55 ? 8.375 -11.172 -14.906 1 96 55 TYR B O 1
ATOM 1446 N N . LEU B 1 56 ? 10.109 -10.406 -13.766 1 96.12 56 LEU B N 1
ATOM 1447 C CA . LEU B 1 56 ? 10.195 -9.172 -14.539 1 96.12 56 LEU B CA 1
ATOM 1448 C C . LEU B 1 56 ? 10.961 -9.398 -15.836 1 96.12 56 LEU B C 1
ATOM 1450 O O . LEU B 1 56 ? 12.031 -10.016 -15.836 1 96.12 56 LEU B O 1
ATOM 1454 N N . GLU B 1 57 ? 10.406 -8.938 -16.938 1 97.5 57 GLU B N 1
ATOM 1455 C CA . GLU B 1 57 ? 11.117 -8.836 -18.203 1 97.5 57 GLU B CA 1
ATOM 1456 C C . GLU B 1 57 ? 11.438 -7.387 -18.547 1 97.5 57 GLU B C 1
ATOM 1458 O O . GLU B 1 57 ? 10.703 -6.742 -19.297 1 97.5 57 GLU B O 1
ATOM 1463 N N . LEU B 1 58 ? 12.57 -6.895 -18.016 1 96.69 58 LEU B N 1
ATOM 1464 C CA . LEU B 1 58 ? 13.031 -5.52 -18.172 1 96.69 58 LEU B CA 1
ATOM 1465 C C . LEU B 1 58 ? 14.516 -5.48 -18.516 1 96.69 58 LEU B C 1
ATOM 1467 O O . LEU B 1 58 ? 15.297 -6.285 -18 1 96.69 58 LEU B O 1
ATOM 1471 N N . PRO B 1 59 ? 14.898 -4.496 -19.422 1 97.31 59 PRO B N 1
ATOM 1472 C CA . PRO B 1 59 ? 16.344 -4.289 -19.594 1 97.31 59 PRO B CA 1
ATOM 1473 C C . PRO B 1 59 ? 17.031 -3.854 -18.312 1 97.31 59 PRO B C 1
ATOM 1475 O O . PRO B 1 59 ? 16.375 -3.35 -17.391 1 97.31 59 PRO B O 1
ATOM 1478 N N . ASP B 1 60 ? 18.281 -4.066 -18.219 1 96.75 60 ASP B N 1
ATOM 1479 C CA . ASP B 1 60 ? 19.078 -3.818 -17.031 1 96.75 60 ASP B CA 1
ATOM 1480 C C . ASP B 1 60 ? 18.891 -2.391 -16.516 1 96.75 60 ASP B C 1
ATOM 1482 O O . ASP B 1 60 ? 18.797 -2.16 -15.312 1 96.75 60 ASP B O 1
ATOM 1486 N N . ALA B 1 61 ? 18.844 -1.485 -17.391 1 97.62 61 ALA B N 1
ATOM 1487 C CA . ALA B 1 61 ? 18.719 -0.08 -17.016 1 97.62 61 ALA B CA 1
ATOM 1488 C C . ALA B 1 61 ? 17.422 0.186 -16.281 1 97.62 61 ALA B C 1
ATOM 1490 O O . ALA B 1 61 ? 17.391 0.943 -15.305 1 97.62 61 ALA B O 1
ATOM 1491 N N . TRP B 1 62 ? 16.406 -0.429 -16.734 1 97.56 62 TRP B N 1
ATOM 1492 C CA . TRP B 1 62 ? 15.102 -0.234 -16.109 1 97.56 62 TRP B CA 1
ATOM 1493 C C . TRP B 1 62 ? 15.023 -0.978 -14.773 1 97.56 62 TRP B C 1
ATOM 1495 O O . TRP B 1 62 ? 14.344 -0.532 -13.844 1 97.56 62 TRP B O 1
ATOM 1505 N N . GLN B 1 63 ? 15.656 -2.064 -14.68 1 97.69 63 GLN B N 1
ATOM 1506 C CA . GLN B 1 63 ? 15.75 -2.756 -13.398 1 97.69 63 GLN B CA 1
ATOM 1507 C C . GLN B 1 63 ? 16.469 -1.898 -12.359 1 97.69 63 GLN B C 1
ATOM 1509 O O . GLN B 1 63 ? 16.016 -1.779 -11.219 1 97.69 63 GLN B O 1
ATOM 1514 N N . LEU B 1 64 ? 17.562 -1.369 -12.766 1 98.06 64 LEU B N 1
ATOM 1515 C CA . LEU B 1 64 ? 18.328 -0.503 -11.875 1 98.06 64 LEU B CA 1
ATOM 1516 C C . LEU B 1 64 ? 17.5 0.707 -11.453 1 98.06 64 LEU B C 1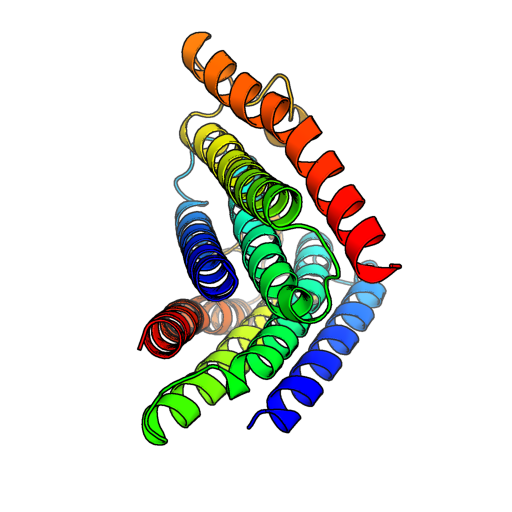
ATOM 1518 O O . LEU B 1 64 ? 17.516 1.088 -10.273 1 98.06 64 LEU B O 1
ATOM 1522 N N . ALA B 1 65 ? 16.844 1.307 -12.406 1 98.44 65 ALA B N 1
ATOM 1523 C CA . ALA B 1 65 ? 16 2.459 -12.109 1 98.44 65 ALA B CA 1
ATOM 1524 C C . ALA B 1 65 ? 14.906 2.09 -11.109 1 98.44 65 ALA B C 1
ATOM 1526 O O . ALA B 1 65 ? 14.688 2.803 -10.125 1 98.44 65 ALA B O 1
ATOM 1527 N N . THR B 1 66 ? 14.258 0.996 -11.414 1 98.56 66 THR B N 1
ATOM 1528 C CA . THR B 1 66 ? 13.172 0.551 -10.539 1 98.56 66 THR B CA 1
ATOM 1529 C C . THR B 1 66 ? 13.695 0.287 -9.133 1 98.56 66 THR B C 1
ATOM 1531 O O . THR B 1 66 ? 13.055 0.667 -8.148 1 98.56 66 THR B O 1
ATOM 1534 N N . PHE B 1 67 ? 14.852 -0.287 -9 1 98.56 67 PHE B N 1
ATOM 1535 C CA . PHE B 1 67 ? 15.484 -0.579 -7.719 1 98.56 67 PHE B CA 1
ATOM 1536 C C . PHE B 1 67 ? 15.688 0.699 -6.914 1 98.56 67 PHE B C 1
ATOM 1538 O O . PHE B 1 67 ? 15.242 0.797 -5.77 1 98.56 67 PHE B O 1
ATOM 1545 N N . TRP B 1 68 ? 16.234 1.666 -7.473 1 98.75 68 TRP B N 1
ATOM 1546 C CA . TRP B 1 68 ? 16.578 2.887 -6.75 1 98.75 68 TRP B CA 1
ATOM 1547 C C . TRP B 1 68 ? 15.336 3.719 -6.473 1 98.75 68 TRP B C 1
ATOM 1549 O O . TRP B 1 68 ? 15.242 4.391 -5.441 1 98.75 68 TRP B O 1
ATOM 1559 N N . LEU B 1 69 ? 14.422 3.732 -7.41 1 98.75 69 LEU B N 1
ATOM 1560 C CA . LEU B 1 69 ? 13.164 4.426 -7.168 1 98.75 69 LEU B CA 1
ATOM 1561 C C . LEU B 1 69 ? 12.445 3.836 -5.957 1 98.75 69 LEU B C 1
ATOM 1563 O O . LEU B 1 69 ? 11.93 4.574 -5.117 1 98.75 69 LEU B O 1
ATOM 1567 N N . LEU B 1 70 ? 12.43 2.508 -5.867 1 98.81 70 LEU B N 1
ATOM 1568 C CA . LEU B 1 70 ? 11.781 1.834 -4.75 1 98.81 70 LEU B CA 1
ATOM 1569 C C . LEU B 1 70 ? 12.492 2.145 -3.439 1 98.81 70 LEU B C 1
ATOM 1571 O O . LEU B 1 70 ? 11.859 2.482 -2.441 1 98.81 70 LEU B O 1
ATOM 1575 N N . ILE B 1 71 ? 13.805 2.041 -3.404 1 98.81 71 ILE B N 1
ATOM 1576 C CA . ILE B 1 71 ? 14.586 2.303 -2.201 1 98.81 71 ILE B CA 1
ATOM 1577 C C . ILE B 1 71 ? 14.375 3.746 -1.749 1 98.81 71 ILE B C 1
ATOM 1579 O O . ILE B 1 71 ? 14.008 3.994 -0.598 1 98.81 71 ILE B O 1
ATOM 1583 N N . TYR B 1 72 ? 14.57 4.633 -2.619 1 98.69 72 TYR B N 1
ATOM 1584 C CA . TYR B 1 72 ? 14.422 6.039 -2.271 1 98.69 72 TYR B CA 1
ATOM 1585 C C . TYR B 1 72 ? 13 6.336 -1.802 1 98.69 72 TYR B C 1
ATOM 1587 O O . TYR B 1 72 ? 12.797 6.938 -0.745 1 98.69 72 TYR B O 1
ATOM 1595 N N . GLY B 1 73 ? 12.023 5.988 -2.617 1 98.56 73 GLY B N 1
ATOM 1596 C CA . GLY B 1 73 ? 10.641 6.305 -2.314 1 98.56 73 GLY B CA 1
ATOM 1597 C C . GLY B 1 73 ? 10.188 5.781 -0.963 1 98.56 73 GLY B C 1
ATOM 1598 O O . GLY B 1 73 ? 9.609 6.523 -0.166 1 98.56 73 GLY B O 1
ATOM 1599 N N . THR B 1 74 ? 10.445 4.527 -0.646 1 98.56 74 THR B N 1
ATOM 1600 C CA . THR B 1 74 ? 9.969 3.898 0.579 1 98.56 74 THR B CA 1
ATOM 1601 C C . THR B 1 74 ? 10.703 4.457 1.796 1 98.56 74 THR B C 1
ATOM 1603 O O . THR B 1 74 ? 10.078 4.754 2.818 1 98.56 74 THR B O 1
ATOM 1606 N N . TYR B 1 75 ? 11.969 4.672 1.716 1 98.75 75 TYR B N 1
ATOM 1607 C CA . TYR B 1 75 ? 12.727 5.18 2.854 1 98.75 75 TYR B CA 1
ATOM 1608 C C . TYR B 1 75 ? 12.453 6.664 3.068 1 98.75 75 TYR B C 1
ATOM 1610 O O . TYR B 1 75 ? 12.406 7.137 4.207 1 98.75 75 TYR B O 1
ATOM 1618 N N . ALA B 1 76 ? 12.367 7.43 1.989 1 98.5 76 ALA B N 1
ATOM 1619 C CA . ALA B 1 76 ? 12.008 8.836 2.125 1 98.5 76 ALA B CA 1
ATOM 1620 C C . ALA B 1 76 ? 10.648 8.992 2.797 1 98.5 76 ALA B C 1
ATOM 1622 O O . ALA B 1 76 ? 10.445 9.898 3.611 1 98.5 76 ALA B O 1
ATOM 1623 N N . ASN B 1 77 ? 9.727 8.156 2.408 1 97.88 77 ASN B N 1
ATOM 1624 C CA . ASN B 1 77 ? 8.391 8.195 2.998 1 97.88 77 ASN B CA 1
ATOM 1625 C C . ASN B 1 77 ? 8.438 7.98 4.508 1 97.88 77 ASN B C 1
ATOM 1627 O O . ASN B 1 77 ? 7.996 8.836 5.273 1 97.88 77 ASN B O 1
ATOM 1631 N N . TRP B 1 78 ? 8.984 6.879 4.918 1 97.94 78 TRP B N 1
ATOM 1632 C CA . TRP B 1 78 ? 9.102 6.59 6.344 1 97.94 78 TRP B CA 1
ATOM 1633 C C . TRP B 1 78 ? 9.891 7.684 7.059 1 97.94 78 TRP B C 1
ATOM 1635 O O . TRP B 1 78 ? 9.469 8.172 8.109 1 97.94 78 TRP B O 1
ATOM 1645 N N . LEU B 1 79 ? 11.055 8.086 6.543 1 98.31 79 LEU B N 1
ATOM 1646 C CA . LEU B 1 79 ? 11.906 9.078 7.191 1 98.31 79 LEU B CA 1
ATOM 1647 C C . LEU B 1 79 ? 11.172 10.406 7.34 1 98.31 79 LEU B C 1
ATOM 1649 O O . LEU B 1 79 ? 11.258 11.055 8.383 1 98.31 79 LEU B O 1
ATOM 1653 N N . GLY B 1 80 ? 10.555 10.891 6.273 1 97.62 80 GLY B N 1
ATOM 1654 C CA . GLY B 1 80 ? 9.789 12.125 6.348 1 97.62 80 GLY B CA 1
ATOM 1655 C C . GLY B 1 80 ? 8.742 12.117 7.441 1 97.62 80 GLY B C 1
ATOM 1656 O O . GLY B 1 80 ? 8.656 13.062 8.234 1 97.62 80 GLY B O 1
ATOM 1657 N N . VAL B 1 81 ? 7.973 11.047 7.516 1 96.69 81 VAL B N 1
ATOM 1658 C CA . VAL B 1 81 ? 6.902 10.93 8.5 1 96.69 81 VAL B CA 1
ATOM 1659 C C . VAL B 1 81 ? 7.496 10.781 9.898 1 96.69 81 VAL B C 1
ATOM 1661 O O . VAL B 1 81 ? 6.984 11.352 10.867 1 96.69 81 VAL B O 1
ATOM 1664 N N . GLN B 1 82 ? 8.578 10.023 9.984 1 97 82 GLN B N 1
ATOM 1665 C CA . GLN B 1 82 ? 9.258 9.852 11.266 1 97 82 GLN B CA 1
ATOM 1666 C C . GLN B 1 82 ? 9.789 11.18 11.789 1 97 82 GLN B C 1
ATOM 1668 O O . GLN B 1 82 ? 9.648 11.492 12.969 1 97 82 GLN B O 1
ATOM 1673 N N . LEU B 1 83 ? 10.391 11.969 10.953 1 97.69 83 LEU B N 1
ATOM 1674 C CA . LEU B 1 83 ? 10.891 13.273 11.352 1 97.69 83 LEU B CA 1
ATOM 1675 C C . LEU B 1 83 ? 9.742 14.203 11.742 1 97.69 83 LEU B C 1
ATOM 1677 O O . LEU B 1 83 ? 9.859 14.992 12.68 1 97.69 83 LEU B O 1
ATOM 1681 N N . ALA B 1 84 ? 8.695 14.133 10.992 1 96.75 84 ALA B N 1
ATOM 1682 C CA . ALA B 1 84 ? 7.516 14.922 11.344 1 96.75 84 ALA B CA 1
ATOM 1683 C C . ALA B 1 84 ? 7.02 14.57 12.742 1 96.75 84 ALA B C 1
ATOM 1685 O O . ALA B 1 84 ? 6.637 15.461 13.508 1 96.75 84 ALA B O 1
ATOM 1686 N N . ALA B 1 85 ? 7.043 13.328 13.07 1 96.31 85 ALA B N 1
ATOM 1687 C CA . ALA B 1 85 ? 6.621 12.867 14.391 1 96.31 85 ALA B CA 1
ATOM 1688 C C . ALA B 1 85 ? 7.547 13.414 15.477 1 96.31 85 ALA B C 1
ATOM 1690 O O . ALA B 1 85 ? 7.082 13.883 16.516 1 96.31 85 ALA B O 1
ATOM 1691 N N . LEU B 1 86 ? 8.805 13.367 15.25 1 97.12 86 LEU B N 1
ATOM 1692 C CA . LEU B 1 86 ? 9.797 13.766 16.25 1 97.12 86 LEU B CA 1
ATOM 1693 C C . LEU B 1 86 ? 9.836 15.281 16.391 1 97.12 86 LEU B C 1
ATOM 1695 O O . LEU B 1 86 ? 10.016 15.797 17.5 1 97.12 86 LEU B O 1
ATOM 1699 N N . TRP B 1 87 ? 9.633 15.992 15.32 1 96.94 87 TRP B N 1
ATOM 1700 C CA . TRP B 1 87 ? 9.828 17.438 15.312 1 96.94 87 TRP B CA 1
ATOM 1701 C C . TRP B 1 87 ? 8.5 18.172 15.469 1 96.94 87 TRP B C 1
ATOM 1703 O O . TRP B 1 87 ? 8.469 19.375 15.68 1 96.94 87 TRP B O 1
ATOM 1713 N N . GLY B 1 88 ? 7.418 17.406 15.414 1 95.5 88 GLY B N 1
ATOM 1714 C CA . GLY B 1 88 ? 6.117 18.062 15.375 1 95.5 88 GLY B CA 1
ATOM 1715 C C . GLY B 1 88 ? 5.883 18.859 14.109 1 95.5 88 GLY B C 1
ATOM 1716 O O . GLY B 1 88 ? 5.301 19.953 14.148 1 95.5 88 GLY B O 1
ATOM 1717 N N . ALA B 1 89 ? 6.391 18.406 13.062 1 93.94 89 ALA B N 1
ATOM 1718 C CA . ALA B 1 89 ? 6.285 19.047 11.758 1 93.94 89 ALA B CA 1
ATOM 1719 C C . ALA B 1 89 ? 5.266 18.344 10.867 1 93.94 89 ALA B C 1
ATOM 1721 O O . ALA B 1 89 ? 4.535 17.469 11.328 1 93.94 89 ALA B O 1
ATOM 1722 N N . GLY B 1 90 ? 5.035 18.812 9.648 1 89.31 90 GLY B N 1
ATOM 1723 C CA . GLY B 1 90 ? 4.195 18.141 8.672 1 89.31 90 GLY B CA 1
ATOM 1724 C C . GLY B 1 90 ? 2.883 18.859 8.414 1 89.31 90 GLY B C 1
ATOM 1725 O O . GLY B 1 90 ? 1.966 18.297 7.816 1 89.31 90 GLY B O 1
ATOM 1726 N N . ALA B 1 91 ? 2.775 20.031 8.82 1 84.44 91 ALA B N 1
ATOM 1727 C CA . ALA B 1 91 ? 1.531 20.797 8.75 1 84.44 91 ALA B CA 1
ATOM 1728 C C . ALA B 1 91 ? 1.072 20.969 7.309 1 84.44 91 ALA B C 1
ATOM 1730 O O . ALA B 1 91 ? -0.129 20.984 7.031 1 84.44 91 ALA B O 1
ATOM 1731 N N . LYS B 1 92 ? 1.937 21 6.457 1 83.88 92 LYS B N 1
ATOM 1732 C CA . LYS B 1 92 ? 1.598 21.312 5.074 1 83.88 92 LYS B CA 1
ATOM 1733 C C . LYS B 1 92 ? 1.029 20.094 4.352 1 83.88 92 LYS B C 1
ATOM 1735 O O . LYS B 1 92 ? -0.012 20.188 3.699 1 83.88 92 LYS B O 1
ATOM 1740 N N . LEU B 1 93 ? 1.61 18.938 4.508 1 81.44 93 LEU B N 1
ATOM 1741 C CA . LEU B 1 93 ? 1.249 17.781 3.678 1 81.44 93 LEU B CA 1
ATOM 1742 C C . LEU B 1 93 ? 0.385 16.797 4.457 1 81.44 93 LEU B C 1
ATOM 1744 O O . LEU B 1 93 ? -0.298 15.969 3.863 1 81.44 93 LEU B O 1
ATOM 1748 N N . ALA B 1 94 ? 0.355 16.922 5.695 1 80.19 94 ALA B N 1
ATOM 1749 C CA . ALA B 1 94 ? -0.467 16.031 6.512 1 80.19 94 ALA B CA 1
ATOM 1750 C C . ALA B 1 94 ? -1.194 16.812 7.605 1 80.19 94 ALA B C 1
ATOM 1752 O O . ALA B 1 94 ? -1.029 16.516 8.797 1 80.19 94 ALA B O 1
ATOM 1753 N N . PRO B 1 95 ? -1.989 17.688 7.16 1 77.88 95 PRO B N 1
ATOM 1754 C CA . PRO B 1 95 ? -2.58 18.594 8.156 1 77.88 95 PRO B CA 1
ATOM 1755 C C . PRO B 1 95 ? -3.453 17.844 9.172 1 77.88 95 PRO B C 1
ATOM 1757 O O . PRO B 1 95 ? -3.518 18.234 10.336 1 77.88 95 PRO B O 1
ATOM 1760 N N . ILE B 1 96 ? -4.129 16.828 8.773 1 75.62 96 ILE B N 1
ATOM 1761 C CA . ILE B 1 96 ? -4.984 16.062 9.672 1 75.62 96 ILE B CA 1
ATOM 1762 C C . ILE B 1 96 ? -4.129 15.383 10.742 1 75.62 96 ILE B C 1
ATOM 1764 O O . ILE B 1 96 ? -4.453 15.438 11.938 1 75.62 96 ILE B O 1
ATOM 1768 N N . ALA B 1 97 ? -3.055 14.859 10.289 1 76.69 97 ALA B N 1
ATOM 1769 C CA . ALA B 1 97 ? -2.174 14.164 11.227 1 76.69 97 ALA B CA 1
ATOM 1770 C C . ALA B 1 97 ? -1.326 15.148 12.016 1 76.69 97 ALA B C 1
ATOM 1772 O O . ALA B 1 97 ? -0.996 14.906 13.18 1 76.69 97 ALA B O 1
ATOM 1773 N N . ALA B 1 98 ? -1.035 16.25 11.43 1 80.19 98 ALA B N 1
ATOM 1774 C CA . ALA B 1 98 ? -0.216 17.25 12.109 1 80.19 98 ALA B CA 1
ATOM 1775 C C . ALA B 1 98 ? -1.011 17.953 13.203 1 80.19 98 ALA B C 1
ATOM 1777 O O . ALA B 1 98 ? -0.459 18.312 14.25 1 80.19 98 ALA B O 1
ATOM 1778 N N . GLY B 1 99 ? -2.338 18.125 12.898 1 80.94 99 GLY B N 1
ATOM 1779 C CA . GLY B 1 99 ? -3.148 18.828 13.875 1 80.94 99 GLY B CA 1
ATOM 1780 C C . GLY B 1 99 ? -2.662 20.25 14.148 1 80.94 99 GLY B C 1
ATOM 1781 O O . GLY B 1 99 ? -2.482 21.031 13.219 1 80.94 99 GLY B O 1
ATOM 1782 N N . GLU B 1 100 ? -2.33 20.547 15.43 1 85 100 GLU B N 1
ATOM 1783 C CA . GLU B 1 100 ? -1.906 21.891 15.844 1 85 100 GLU B CA 1
ATOM 1784 C C . GLU B 1 100 ? -0.385 21.984 15.906 1 85 100 GLU B C 1
ATOM 1786 O O . GLU B 1 100 ? 0.159 23.062 16.172 1 85 100 GLU B O 1
ATOM 1791 N N . HIS B 1 101 ? 0.301 20.922 15.688 1 88.31 101 HIS B N 1
ATOM 1792 C CA . HIS B 1 101 ? 1.756 20.906 15.789 1 88.31 101 HIS B CA 1
ATOM 1793 C C . HIS B 1 101 ? 2.396 21.688 14.648 1 88.31 101 HIS B C 1
ATOM 1795 O O . HIS B 1 101 ? 2.008 21.531 13.484 1 88.31 101 HIS B O 1
ATOM 1801 N N . ARG B 1 102 ? 3.381 22.562 15.023 1 89.44 102 ARG B N 1
ATOM 1802 C CA . ARG B 1 102 ? 4.195 23.312 14.07 1 89.44 102 ARG B CA 1
ATOM 1803 C C . ARG B 1 102 ? 5.66 23.312 14.484 1 89.44 102 ARG B C 1
ATOM 1805 O O . ARG B 1 102 ? 5.973 23.266 15.68 1 89.44 102 ARG B O 1
ATOM 1812 N N . SER B 1 103 ? 6.453 23.266 13.516 1 94.5 103 SER B N 1
ATOM 1813 C CA . SER B 1 103 ? 7.887 23.281 13.781 1 94.5 103 SER B CA 1
ATOM 1814 C C . SER B 1 103 ? 8.57 24.438 13.07 1 94.5 103 SER B C 1
ATOM 1816 O O . SER B 1 103 ? 7.902 25.344 12.562 1 94.5 103 SER B O 1
ATOM 1818 N N . THR B 1 104 ? 9.883 24.547 13.195 1 95.62 104 THR B N 1
ATOM 1819 C CA . THR B 1 104 ? 10.609 25.625 12.539 1 95.62 104 THR B CA 1
ATOM 1820 C C . THR B 1 104 ? 10.484 25.5 11.023 1 95.62 104 THR B C 1
ATOM 1822 O O . THR B 1 104 ? 10.242 24.422 10.492 1 95.62 104 THR B O 1
ATOM 1825 N N . PRO B 1 105 ? 10.695 26.609 10.281 1 95.44 105 PRO B N 1
ATOM 1826 C CA . PRO B 1 105 ? 10.578 26.578 8.82 1 95.44 105 PRO B CA 1
ATOM 1827 C C . PRO B 1 105 ? 11.523 25.578 8.172 1 95.44 105 PRO B C 1
ATOM 1829 O O . PRO B 1 105 ? 11.156 24.922 7.195 1 95.44 105 PRO B O 1
ATOM 1832 N N . LEU B 1 106 ? 12.719 25.5 8.695 1 96.25 106 LEU B N 1
ATOM 1833 C CA . LEU B 1 106 ? 13.68 24.578 8.117 1 96.25 106 LEU B CA 1
ATOM 1834 C C . LEU B 1 106 ? 13.219 23.125 8.289 1 96.25 106 LEU B C 1
ATOM 1836 O O . LEU B 1 106 ? 13.266 22.344 7.344 1 96.25 106 LEU B O 1
ATOM 1840 N N . LYS B 1 107 ? 12.773 22.75 9.484 1 96.94 107 LYS B N 1
ATOM 1841 C CA . LYS B 1 107 ? 12.297 21.406 9.75 1 96.94 107 LYS B CA 1
ATOM 1842 C C . LYS B 1 107 ? 11.07 21.078 8.898 1 96.94 107 LYS B C 1
ATOM 1844 O O . LYS B 1 107 ? 10.961 19.984 8.352 1 96.94 107 LYS B O 1
ATOM 1849 N N . GLU B 1 108 ? 10.203 22 8.75 1 96.31 108 GLU B N 1
ATOM 1850 C CA . GLU B 1 108 ? 9.039 21.828 7.895 1 96.31 108 GLU B CA 1
ATOM 1851 C C . GLU B 1 108 ? 9.445 21.656 6.434 1 96.31 108 GLU B C 1
ATOM 1853 O O . GLU B 1 108 ? 8.867 20.828 5.719 1 96.31 108 GLU B O 1
ATOM 1858 N N . ARG B 1 109 ? 10.422 22.406 5.98 1 96.62 109 ARG B N 1
ATOM 1859 C CA . ARG B 1 109 ? 10.883 22.297 4.598 1 96.62 109 ARG B CA 1
ATOM 1860 C C . ARG B 1 109 ? 11.508 20.938 4.328 1 96.62 109 ARG B C 1
ATOM 1862 O O . ARG B 1 109 ? 11.328 20.359 3.248 1 96.62 109 ARG B O 1
ATOM 1869 N N . VAL B 1 110 ? 12.227 20.422 5.23 1 97.31 110 VAL B N 1
ATOM 1870 C CA . VAL B 1 110 ? 12.852 19.109 5.086 1 97.31 110 VAL B CA 1
ATOM 1871 C C . VAL B 1 110 ? 11.781 18.031 4.957 1 97.31 110 VAL B C 1
ATOM 1873 O O . VAL B 1 110 ? 11.82 17.219 4.039 1 97.31 110 VAL B O 1
ATOM 1876 N N . VAL B 1 111 ? 10.82 18.047 5.859 1 96.69 111 VAL B N 1
ATOM 1877 C CA . VAL B 1 111 ? 9.727 17.078 5.859 1 96.69 111 VAL B CA 1
ATOM 1878 C C . VAL B 1 111 ? 8.938 17.188 4.562 1 96.69 111 VAL B C 1
ATOM 1880 O O . VAL B 1 111 ? 8.656 16.172 3.906 1 96.69 111 VAL B O 1
ATOM 1883 N N . THR B 1 112 ? 8.68 18.406 4.168 1 95.88 112 THR B N 1
ATOM 1884 C CA . THR B 1 112 ? 7.93 18.641 2.945 1 95.88 112 THR B CA 1
ATOM 1885 C C . THR B 1 112 ? 8.695 18.125 1.729 1 95.88 112 THR B C 1
ATOM 1887 O O . THR B 1 112 ? 8.109 17.531 0.827 1 95.88 112 THR B O 1
ATOM 1890 N N . PHE B 1 113 ? 9.945 18.406 1.669 1 97.12 113 PHE B N 1
ATOM 1891 C CA . PHE B 1 113 ? 10.773 17.953 0.554 1 97.12 113 PHE B CA 1
ATOM 1892 C C . PHE B 1 113 ? 10.758 16.438 0.45 1 97.12 113 PHE B C 1
ATOM 1894 O O . PHE B 1 113 ? 10.602 15.883 -0.641 1 97.12 113 PHE B O 1
ATOM 1901 N N . LEU B 1 114 ? 10.945 15.711 1.534 1 97.38 114 LEU B N 1
ATOM 1902 C CA . LEU B 1 114 ? 10.969 14.25 1.545 1 97.38 114 LEU B CA 1
ATOM 1903 C C . LEU B 1 114 ? 9.633 13.68 1.088 1 97.38 114 LEU B C 1
ATOM 1905 O O . LEU B 1 114 ? 9.586 12.812 0.218 1 97.38 114 LEU B O 1
ATOM 1909 N N . LEU B 1 115 ? 8.562 14.234 1.617 1 95.38 115 LEU B N 1
ATOM 1910 C CA . LEU B 1 115 ? 7.234 13.688 1.358 1 95.38 115 LEU B CA 1
ATOM 1911 C C . LEU B 1 115 ? 6.766 14.047 -0.048 1 95.38 115 LEU B C 1
ATOM 1913 O O . LEU B 1 115 ? 6.043 13.273 -0.681 1 95.38 115 LEU B O 1
ATOM 1917 N N . PHE B 1 116 ? 7.227 15.172 -0.543 1 95.06 116 PHE B N 1
ATOM 1918 C CA . PHE B 1 116 ? 6.832 15.562 -1.891 1 95.06 116 PHE B CA 1
ATOM 1919 C C . PHE B 1 116 ? 7.684 14.844 -2.934 1 95.06 116 PHE B C 1
ATOM 1921 O O . PHE B 1 116 ? 7.168 14.406 -3.965 1 95.06 116 PHE B O 1
ATOM 1928 N N . SER B 1 117 ? 8.914 14.68 -2.723 1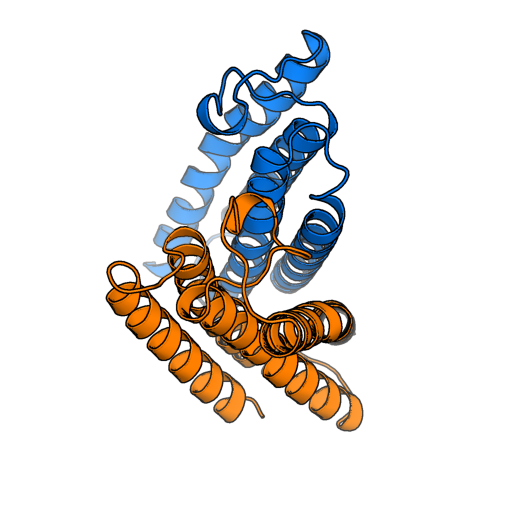 96.25 117 SER B N 1
ATOM 1929 C CA . SER B 1 117 ? 9.828 14.125 -3.713 1 96.25 117 SER B CA 1
ATOM 1930 C C . SER B 1 117 ? 9.641 12.617 -3.861 1 96.25 117 SER B C 1
ATOM 1932 O O . SER B 1 117 ? 10.016 12.039 -4.883 1 96.25 117 SER B O 1
ATOM 1934 N N . LEU B 1 118 ? 9.039 11.969 -2.936 1 96.62 118 LEU B N 1
ATOM 1935 C CA . LEU B 1 118 ? 8.852 10.531 -3.049 1 96.62 118 LEU B CA 1
ATOM 1936 C C . LEU B 1 118 ? 7.719 10.203 -4.016 1 96.62 118 LEU B C 1
ATOM 1938 O O . LEU B 1 118 ? 7.605 9.07 -4.488 1 96.62 118 LEU B O 1
ATOM 1942 N N . ILE B 1 119 ? 6.863 11.148 -4.266 1 97.19 119 ILE B N 1
ATOM 1943 C CA . ILE B 1 119 ? 5.633 10.914 -5.016 1 97.19 119 ILE B CA 1
ATOM 1944 C C . ILE B 1 119 ? 5.965 10.383 -6.406 1 97.19 119 ILE B C 1
ATOM 1946 O O . ILE B 1 119 ? 5.523 9.297 -6.781 1 97.19 119 ILE B O 1
ATOM 1950 N N . PRO B 1 120 ? 6.73 11.078 -7.184 1 97.62 120 PRO B N 1
ATOM 1951 C CA . PRO B 1 120 ? 7.027 10.539 -8.516 1 97.62 120 PRO B CA 1
ATOM 1952 C C . PRO B 1 120 ? 7.727 9.18 -8.461 1 97.62 120 PRO B C 1
ATOM 1954 O O . PRO B 1 120 ? 7.523 8.344 -9.336 1 97.62 120 PRO B O 1
ATOM 1957 N N . ALA B 1 121 ? 8.586 8.953 -7.5 1 98.06 121 ALA B N 1
ATOM 1958 C CA . ALA B 1 121 ? 9.273 7.672 -7.375 1 98.06 121 ALA B CA 1
ATOM 1959 C C . ALA B 1 121 ? 8.281 6.539 -7.129 1 98.06 121 ALA B C 1
ATOM 1961 O O . ALA B 1 121 ? 8.367 5.484 -7.766 1 98.06 121 ALA B O 1
ATOM 1962 N N . MET B 1 122 ? 7.348 6.82 -6.281 1 98.12 122 MET B N 1
ATOM 1963 C CA . MET B 1 122 ? 6.422 5.773 -5.859 1 98.12 122 MET B CA 1
ATOM 1964 C C . MET B 1 122 ? 5.363 5.52 -6.93 1 98.12 122 MET B C 1
ATOM 1966 O O . MET B 1 122 ? 4.703 4.48 -6.922 1 98.12 122 MET B O 1
ATOM 1970 N N . PHE B 1 123 ? 5.195 6.418 -7.793 1 98.44 123 PHE B N 1
ATOM 1971 C CA . PHE B 1 123 ? 4.332 6.168 -8.945 1 98.44 123 PHE B CA 1
ATOM 1972 C C . PHE B 1 123 ? 5.105 5.477 -10.062 1 98.44 123 PHE B C 1
ATOM 1974 O O . PHE B 1 123 ? 4.613 4.52 -10.664 1 98.44 123 PHE B O 1
ATOM 1981 N N . ALA B 1 124 ? 6.238 5.898 -10.336 1 98.5 124 ALA B N 1
ATOM 1982 C CA . ALA B 1 124 ? 7.023 5.383 -11.453 1 98.5 124 ALA B CA 1
ATOM 1983 C C . ALA B 1 124 ? 7.391 3.918 -11.234 1 98.5 124 ALA B C 1
ATOM 1985 O O . ALA B 1 124 ? 7.293 3.102 -12.156 1 98.5 124 ALA B O 1
ATOM 1986 N N . ALA B 1 125 ? 7.793 3.574 -10.062 1 98.5 125 ALA B N 1
ATOM 1987 C CA . ALA B 1 125 ? 8.305 2.23 -9.805 1 98.5 125 ALA B CA 1
ATOM 1988 C C . ALA B 1 125 ? 7.234 1.175 -10.07 1 98.5 125 ALA B C 1
ATOM 1990 O O . ALA B 1 125 ? 7.457 0.244 -10.852 1 98.5 125 ALA B O 1
ATOM 1991 N N . PRO B 1 126 ? 6.031 1.277 -9.492 1 98.56 126 PRO B N 1
ATOM 1992 C CA . PRO B 1 126 ? 5.016 0.261 -9.789 1 98.56 126 PRO B CA 1
ATOM 1993 C C . PRO B 1 126 ? 4.598 0.255 -11.258 1 98.56 126 PRO B C 1
ATOM 1995 O O . PRO B 1 126 ? 4.25 -0.797 -11.797 1 98.56 126 PRO B O 1
ATOM 1998 N N . ILE B 1 127 ? 4.633 1.377 -11.891 1 98.56 127 ILE B N 1
ATOM 1999 C CA . ILE B 1 127 ? 4.312 1.428 -13.312 1 98.56 127 ILE B CA 1
ATOM 2000 C C . ILE B 1 127 ? 5.34 0.621 -14.102 1 98.56 127 ILE B C 1
ATOM 2002 O O . ILE B 1 127 ? 4.977 -0.173 -14.969 1 98.56 127 ILE B O 1
ATOM 2006 N N . ILE B 1 128 ? 6.598 0.809 -13.844 1 98.5 128 ILE B N 1
ATOM 2007 C CA . ILE B 1 128 ? 7.648 0.058 -14.523 1 98.5 128 ILE B CA 1
ATOM 2008 C C . ILE B 1 128 ? 7.512 -1.428 -14.203 1 98.5 128 ILE B C 1
ATOM 2010 O O . ILE B 1 128 ? 7.664 -2.277 -15.078 1 98.5 128 ILE B O 1
ATOM 2014 N N . LEU B 1 129 ? 7.262 -1.749 -12.938 1 98.44 129 LEU B N 1
ATOM 2015 C CA . LEU B 1 129 ? 7.039 -3.141 -12.555 1 98.44 129 LEU B CA 1
ATOM 2016 C C . LEU B 1 129 ? 5.891 -3.744 -13.359 1 98.44 129 LEU B C 1
ATOM 2018 O O . LEU B 1 129 ? 5.98 -4.883 -13.82 1 98.44 129 LEU B O 1
ATOM 2022 N N . LEU B 1 130 ? 4.84 -2.979 -13.445 1 98.38 130 LEU B N 1
ATOM 2023 C CA . LEU B 1 130 ? 3.676 -3.438 -14.203 1 98.38 130 LEU B CA 1
ATOM 2024 C C . LEU B 1 130 ? 4.047 -3.729 -15.648 1 98.38 130 LEU B C 1
ATOM 2026 O O . LEU B 1 130 ? 3.67 -4.77 -16.203 1 98.38 130 LEU B O 1
ATOM 2030 N N . ILE B 1 131 ? 4.801 -2.852 -16.266 1 97.88 131 ILE B N 1
ATOM 2031 C CA . ILE B 1 131 ? 5.262 -3.037 -17.641 1 97.88 131 ILE B CA 1
ATOM 2032 C C . ILE B 1 131 ? 6.129 -4.289 -17.719 1 97.88 131 ILE B C 1
ATOM 2034 O O . ILE B 1 131 ? 5.992 -5.082 -18.656 1 97.88 131 ILE B O 1
ATOM 2038 N N . GLY B 1 132 ? 7 -4.477 -16.797 1 97.38 132 GLY B N 1
ATOM 2039 C CA . GLY B 1 132 ? 7.883 -5.633 -16.781 1 97.38 132 GLY B CA 1
ATOM 2040 C C . GLY B 1 132 ? 7.141 -6.949 -16.625 1 97.38 132 GLY B C 1
ATOM 2041 O O . GLY B 1 132 ? 7.555 -7.969 -17.172 1 97.38 132 GLY B O 1
ATOM 2042 N N . ILE B 1 133 ? 6.086 -6.906 -15.828 1 96.81 133 ILE B N 1
ATOM 2043 C CA . ILE B 1 133 ? 5.293 -8.102 -15.555 1 96.81 133 ILE B CA 1
ATOM 2044 C C . ILE B 1 133 ? 4.445 -8.445 -16.781 1 96.81 133 ILE B C 1
ATOM 2046 O O . ILE B 1 133 ? 4.195 -9.625 -17.047 1 96.81 133 ILE B O 1
ATOM 2050 N N . LEU B 1 134 ? 4.035 -7.5 -17.531 1 96.31 134 LEU B N 1
ATOM 2051 C CA . LEU B 1 134 ? 3.107 -7.723 -18.641 1 96.31 134 LEU B CA 1
ATOM 2052 C C . LEU B 1 134 ? 3.861 -7.934 -19.953 1 96.31 134 LEU B C 1
ATOM 2054 O O . LEU B 1 134 ? 3.254 -8.242 -20.984 1 96.31 134 LEU B O 1
ATOM 2058 N N . ARG B 1 135 ? 5.184 -7.801 -19.938 1 90.38 135 ARG B N 1
ATOM 2059 C CA . ARG B 1 135 ? 5.996 -8.07 -21.125 1 90.38 135 ARG B CA 1
ATOM 2060 C C . ARG B 1 135 ? 6.27 -9.562 -21.266 1 90.38 135 ARG B C 1
ATOM 2062 O O . ARG B 1 135 ? 6.367 -10.281 -20.266 1 90.38 135 ARG B O 1
#

pLDDT: mean 95.34, std 4.81, range [72.75, 98.81]

Foldseek 3Di:
DLVVLLVLLVVLLVVLVVLVVCLVVWPQNLLSPVLSVLSNPLSVVSNVCSVCVVLFQDPPVLVVLLNVLSSLLSVLQSVLSSLCRRFLEDCPPCVVSSPPGHGDPVSNVSSCCSNVVNVVSVVVNVVSSVVRNVD/DLVVLLVLLVVLLVVLVVLVVCLVVWPQNLLSPVLSVLSNPLSVVSNVCSVLVVLFADPPVLVVLLNVLSSLLSVLQSVLSSLCRRFLEDCPPCVVSSPPGHGDPVSNVSSCCSNVVNVVSVVVNVVSSVVRNVD

Radius of gyration: 19.16 Å; Cα contacts (8 Å, |Δi|>4): 440; chains: 2; bounding box: 49×57×44 Å

Sequence (270 aa):
MQTYLFASGLVLFLLGLVTGLLVPVSKNPRMGVAGHLQGMTNGPLLIIAGLLWPYLELPDAWQLATFWLLIYGTYANWLGVQLAALWGAGAKLAPIAAGEHRSTPLKERVVTFLLFSLIPAMFAAPIILLIGILRMQTYLFASGLVLFLLGLVTGLLVPVSKNPRMGVAGHLQGMTNGPLLIIAGLLWPYLELPDAWQLATFWLLIYGTYANWLGVQLAALWGAGAKLAPIAAGEHRSTPLKERVVTFLLFSLIPAMFAAPIILLIGILR

InterPro domains:
  IPR058965 Styrene oxide isomerase/Hydroxylaminobenzene mutase-like [PF26512] (2-133)

Solvent-accessible surface area (backbone atoms only — not comparable to full-atom values): 12618 Å² total; per-residue (Å²): 108,43,65,57,26,37,45,51,9,42,49,35,29,51,49,10,52,52,33,51,74,42,20,89,75,28,69,24,39,57,26,15,51,52,17,16,49,38,11,59,49,42,7,55,48,32,31,49,52,24,69,45,48,86,60,46,57,62,61,69,68,55,49,54,49,37,52,52,26,45,54,49,19,44,50,30,43,27,50,22,34,40,48,17,4,59,55,14,20,35,48,84,86,36,42,80,53,22,60,88,37,69,48,56,70,66,59,35,50,53,29,47,48,30,54,56,62,22,49,62,29,59,51,49,28,57,52,51,52,51,53,14,54,74,91,107,45,67,58,28,38,51,52,10,53,49,36,31,51,52,9,52,52,36,51,71,42,20,88,76,29,69,26,42,59,26,15,50,52,17,16,50,37,11,60,50,40,7,54,49,33,33,49,51,26,70,46,48,86,63,47,55,63,60,68,68,54,48,54,49,38,50,50,26,46,52,50,18,44,50,30,42,27,48,22,33,39,48,18,5,59,55,15,19,36,46,84,85,35,42,81,54,23,59,88,38,70,47,55,71,68,59,33,49,53,28,48,50,31,53,57,60,21,49,65,28,58,50,48,28,49,51,51,50,42,52,14,54,73,90